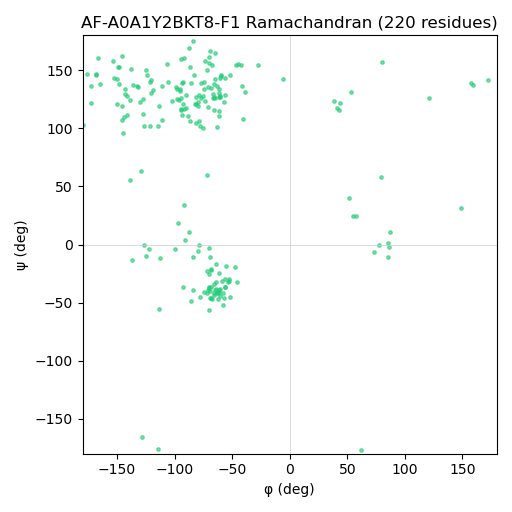Protein AF-A0A1Y2BKT8-F1 (afdb_monomer)

Nearest PDB structures (foldseek):
  7dtr-assembly1_A-2  TM=5.143E-01  e=3.200E-02  Pseudomonas aeruginosa
  7xi1-assembly1_A  TM=4.317E-01  e=1.982E-02  Pseudomonas aeruginosa
  4ce4-assembly1_h  TM=6.338E-01  e=1.610E-01  Sus scrofa domesticus
  7nql-assembly1_Bh  TM=6.495E-01  e=6.006E-01  Sus scrofa
  1x48-assembly1_A  TM=3.758E-01  e=3.950E-01  Mus musculus

Secondary structure (DSSP, 8-state):
--------------------------------PPPPPP------------------------------S---------TTT--TTTTSSPPPHHHHHHHTSPPPGGG-EE-TTS-EE--HHHHHHHHHHHH-TTSEEEEEEEEEEEETTEEEEEEEEEETTEEEEEEEESS--HHHHHHHTTTTGGGG-HHHHHHHHHHHEEEEEEEPTTS-EEEEEEEEE-

Solvent-accessible surface area (backbone atoms only — not comparable to full-atom values): 15074 Å² total; per-residue (Å²): 133,88,79,88,87,86,87,89,88,84,91,86,86,88,86,84,87,90,80,92,78,93,75,91,80,78,89,76,85,81,81,81,81,80,88,78,87,85,78,87,82,90,81,88,78,87,83,83,90,86,88,86,85,88,83,90,84,89,86,90,82,82,90,77,93,75,90,85,79,78,95,66,78,63,83,83,65,54,79,87,77,58,68,82,75,61,89,72,71,79,72,58,68,73,34,47,52,55,34,61,43,84,71,64,72,86,63,52,43,57,39,50,90,59,50,64,44,70,55,69,68,56,56,52,50,50,47,35,69,44,51,35,85,84,24,54,49,80,42,81,40,84,72,69,49,80,49,102,89,45,60,31,38,33,32,34,36,30,46,76,90,36,81,72,32,71,28,75,29,68,88,66,39,64,70,59,29,36,42,80,61,40,40,60,50,59,68,74,35,72,65,53,48,51,55,48,41,71,76,47,40,45,82,46,70,42,64,45,99,83,73,47,78,43,91,55,64,32,36,40,68,112

Radius of gyration: 34.52 Å; Cα contacts (8 Å, |Δi|>4): 209; chains: 1; bounding box: 65×83×116 Å

InterPro domains:
  IPR009446 Mitochondrial genome maintenance protein Mgm101 [PF06420] (80-168)
  IPR009446 Mitochondrial genome maintenance protein Mgm101 [PTHR31404] (46-168)

Organism: NCBI:txid329046

Foldseek 3Di:
DDDDDDDDDDDDDDDDDDDDDDDDDDDDDDDPDDDDDDDDDDDDDDDDDDDDDDDDDDDDDDDDDPPDDDPPPDPPDPPQPDQPPPPPDDDPPQLLCLLQDDDDLVQWFAFQVLQIDGDPVVLVVSLCNRQNVVQKDKDWHDDWDDDPPATWTKIFIDGNNHTQAIDIDGPDTSVVSSVSSNHPVLSVDPVSSVVSCVPFKDWDFDADPVRDGDPRITIDGD

pLDDT: mean 73.28, std 24.48, range [32.91, 97.81]

Mean predicted aligned error: 17.78 Å

Structure (mmCIF, N/CA/C/O backbone):
data_AF-A0A1Y2BKT8-F1
#
_entry.id   AF-A0A1Y2BKT8-F1
#
loop_
_atom_site.group_PDB
_atom_site.id
_atom_site.type_symbol
_atom_site.label_atom_id
_atom_site.label_alt_id
_atom_site.label_comp_id
_atom_site.label_asym_id
_atom_site.label_entity_id
_atom_site.label_seq_id
_atom_site.pdbx_PDB_ins_code
_atom_site.Cartn_x
_atom_site.Cartn_y
_atom_site.Cartn_z
_atom_site.occupancy
_atom_site.B_iso_or_equiv
_atom_site.auth_seq_id
_atom_site.auth_comp_id
_atom_site.auth_asym_id
_atom_site.auth_atom_id
_atom_site.pdbx_PDB_model_num
ATOM 1 N N . MET A 1 1 ? 21.433 -35.850 -65.369 1.00 40.31 1 MET A N 1
ATOM 2 C CA . MET A 1 1 ? 20.768 -35.287 -66.566 1.00 40.31 1 MET A CA 1
ATOM 3 C C . MET A 1 1 ? 20.202 -33.937 -66.148 1.00 40.31 1 MET A C 1
ATOM 5 O O . MET A 1 1 ? 19.379 -33.919 -65.251 1.00 40.31 1 MET A O 1
ATOM 9 N N . PHE A 1 2 ? 20.883 -32.817 -66.434 1.00 34.75 2 PHE A N 1
ATOM 10 C CA . PHE A 1 2 ? 20.600 -31.909 -67.573 1.00 34.75 2 PHE A CA 1
ATOM 11 C C . PHE A 1 2 ? 19.082 -31.653 -67.715 1.00 34.75 2 PHE A C 1
ATOM 13 O O . PHE A 1 2 ? 18.346 -32.609 -67.879 1.00 34.75 2 PHE A O 1
ATOM 20 N N . SER A 1 3 ? 18.517 -30.444 -67.673 1.00 35.81 3 SER A N 1
ATOM 21 C CA . SER A 1 3 ? 19.017 -29.141 -68.102 1.00 35.81 3 SER A CA 1
ATOM 22 C C . SER A 1 3 ? 18.111 -28.006 -67.582 1.00 35.81 3 SER A C 1
ATOM 24 O O . SER A 1 3 ? 16.898 -28.150 -67.509 1.00 35.81 3 SER A O 1
ATOM 26 N N . ARG A 1 4 ? 18.770 -26.882 -67.277 1.00 41.53 4 ARG A N 1
ATOM 27 C CA . ARG A 1 4 ? 18.404 -25.455 -67.398 1.00 41.53 4 ARG A CA 1
ATOM 28 C C . ARG A 1 4 ? 17.080 -25.118 -68.108 1.00 41.53 4 ARG A C 1
ATOM 30 O O . ARG A 1 4 ? 16.842 -25.663 -69.175 1.00 41.53 4 ARG A O 1
ATOM 37 N N . PHE A 1 5 ? 16.367 -24.095 -67.616 1.00 38.22 5 PHE A N 1
ATOM 38 C CA . PHE A 1 5 ? 16.164 -22.800 -68.305 1.00 38.22 5 PHE A CA 1
ATOM 39 C C . PHE A 1 5 ? 15.446 -21.787 -67.378 1.00 38.22 5 PHE A C 1
ATOM 41 O O . PHE A 1 5 ? 14.345 -22.024 -66.898 1.00 38.22 5 PHE A O 1
ATOM 48 N N . ALA A 1 6 ? 16.095 -20.646 -67.146 1.00 41.78 6 ALA A N 1
ATOM 49 C CA . ALA A 1 6 ? 15.491 -19.341 -66.832 1.00 41.78 6 ALA A CA 1
ATOM 50 C C . ALA A 1 6 ? 15.824 -18.408 -68.026 1.00 41.78 6 ALA A C 1
ATOM 52 O O . ALA A 1 6 ? 16.559 -18.868 -68.908 1.00 41.78 6 ALA A O 1
ATOM 53 N N . PRO A 1 7 ? 15.501 -17.096 -68.055 1.00 60.44 7 PRO A N 1
ATOM 54 C CA . PRO A 1 7 ? 14.488 -16.270 -67.370 1.00 60.44 7 PRO A CA 1
ATOM 55 C C . PRO A 1 7 ? 13.684 -15.428 -68.411 1.00 60.44 7 PRO A C 1
ATOM 57 O O . PRO A 1 7 ? 13.798 -15.698 -69.599 1.00 60.44 7 PRO A O 1
ATOM 60 N N . LEU A 1 8 ? 12.910 -14.402 -68.010 1.00 41.28 8 LEU A N 1
ATOM 61 C CA . LEU A 1 8 ? 12.888 -13.057 -68.640 1.00 41.28 8 LEU A CA 1
ATOM 62 C C . LEU A 1 8 ? 11.963 -12.072 -67.882 1.00 41.28 8 LEU A C 1
ATOM 64 O O . LEU A 1 8 ? 10.973 -12.455 -67.268 1.00 41.28 8 LEU A O 1
ATOM 68 N N . LEU A 1 9 ? 12.371 -10.799 -67.903 1.00 38.03 9 LEU A N 1
ATOM 69 C CA . LEU A 1 9 ? 11.960 -9.662 -67.068 1.00 38.03 9 LEU A CA 1
ATOM 70 C C . LEU A 1 9 ? 10.796 -8.827 -67.644 1.00 38.03 9 LEU A C 1
ATOM 72 O O . LEU A 1 9 ? 10.680 -8.745 -68.862 1.00 38.03 9 LEU A O 1
ATOM 76 N N . ARG A 1 10 ? 10.103 -8.049 -66.782 1.00 33.84 10 ARG A N 1
ATOM 77 C CA . ARG A 1 10 ? 9.901 -6.566 -66.877 1.00 33.84 10 ARG A CA 1
ATOM 78 C C . ARG A 1 10 ? 9.067 -6.061 -65.681 1.00 33.84 10 ARG A C 1
ATOM 80 O O . ARG A 1 10 ? 7.926 -6.460 -65.523 1.00 33.84 10 ARG A O 1
ATOM 87 N N . THR A 1 11 ? 9.664 -5.433 -64.665 1.00 39.19 11 THR A N 1
ATOM 88 C CA . THR A 1 11 ? 9.775 -3.973 -64.404 1.00 39.19 11 THR A CA 1
ATOM 89 C C . THR A 1 11 ? 8.529 -3.113 -64.672 1.00 39.19 11 THR A C 1
ATOM 91 O O . THR A 1 11 ? 8.199 -2.865 -65.830 1.00 39.19 11 THR A O 1
ATOM 94 N N . SER A 1 12 ? 8.002 -2.476 -63.620 1.00 37.19 12 SER A N 1
ATOM 95 C CA . SER A 1 12 ? 7.616 -1.058 -63.662 1.00 37.19 12 SER A CA 1
ATOM 96 C C . SER A 1 12 ? 7.765 -0.407 -62.284 1.00 37.19 12 SER A C 1
ATOM 98 O O . SER A 1 12 ? 7.178 -0.831 -61.294 1.00 37.19 12 SER A O 1
ATOM 100 N N . THR A 1 13 ? 8.599 0.620 -62.273 1.00 38.16 13 THR A N 1
ATOM 101 C CA . THR A 1 13 ? 8.910 1.593 -61.228 1.00 38.16 13 THR A CA 1
ATOM 102 C C . THR A 1 13 ? 7.776 2.593 -60.994 1.00 38.16 13 THR A C 1
ATOM 104 O O . THR A 1 13 ? 7.158 3.030 -61.961 1.00 38.16 13 THR A O 1
ATOM 107 N N . SER A 1 14 ? 7.636 3.107 -59.769 1.00 39.06 14 SER A N 1
ATOM 108 C CA . SER A 1 14 ? 7.259 4.514 -59.568 1.00 39.06 14 SER A CA 1
ATOM 109 C C . SER A 1 14 ? 7.975 5.090 -58.347 1.00 39.06 14 SER A C 1
ATOM 111 O O . SER A 1 14 ? 7.691 4.737 -57.203 1.00 39.06 14 SER A O 1
ATOM 113 N N . THR A 1 15 ? 8.919 5.976 -58.635 1.00 39.12 15 THR A N 1
ATOM 114 C CA . THR A 1 15 ? 9.633 6.845 -57.704 1.00 39.12 15 THR A CA 1
ATOM 115 C C . THR A 1 15 ? 8.924 8.195 -57.689 1.00 39.12 15 THR A C 1
ATOM 117 O O . THR A 1 15 ? 8.708 8.749 -58.762 1.00 39.12 15 THR A O 1
ATOM 120 N N . THR A 1 16 ? 8.674 8.776 -56.516 1.00 43.22 16 THR A N 1
ATOM 121 C CA . THR A 1 16 ? 8.649 10.241 -56.354 1.00 43.22 16 THR A CA 1
ATOM 122 C C . THR A 1 16 ? 9.170 10.621 -54.972 1.00 43.22 16 THR A C 1
ATOM 124 O O . THR A 1 16 ? 8.532 10.402 -53.947 1.00 43.22 16 THR A O 1
ATOM 127 N N . THR A 1 17 ? 10.383 11.165 -54.997 1.00 40.53 17 THR A N 1
ATOM 128 C CA . THR A 1 17 ? 11.072 11.976 -53.986 1.00 40.53 17 THR A CA 1
ATOM 129 C C . THR A 1 17 ? 10.413 13.357 -53.854 1.00 40.53 17 THR A C 1
ATOM 131 O O . THR A 1 17 ? 9.720 13.756 -54.791 1.00 40.53 17 THR A O 1
ATOM 134 N N . THR A 1 18 ? 10.747 14.101 -52.778 1.00 37.16 18 THR A N 1
ATOM 135 C CA . THR A 1 18 ? 10.742 15.591 -52.609 1.00 37.16 18 THR A CA 1
ATOM 136 C C . THR A 1 18 ? 9.817 16.003 -51.448 1.00 37.16 18 THR A C 1
ATOM 138 O O . THR A 1 18 ? 8.658 15.624 -51.453 1.00 37.16 18 THR A O 1
ATOM 141 N N . THR A 1 19 ? 10.159 16.771 -50.407 1.00 38.69 19 THR A N 1
ATOM 142 C CA . THR A 1 19 ? 11.370 17.479 -49.960 1.00 38.69 19 THR A CA 1
ATOM 143 C C . THR A 1 19 ? 11.136 17.924 -48.512 1.00 38.69 19 THR A C 1
ATOM 145 O O . THR A 1 19 ? 10.017 18.262 -48.131 1.00 38.69 19 THR A O 1
ATOM 148 N N . ALA A 1 20 ? 12.198 17.952 -47.708 1.00 44.44 20 ALA A N 1
ATOM 149 C CA . ALA A 1 20 ? 12.206 18.540 -46.375 1.00 44.44 20 ALA A CA 1
ATOM 150 C C . ALA A 1 20 ? 12.127 20.076 -46.436 1.00 44.44 20 ALA A C 1
ATOM 152 O O . ALA A 1 20 ? 12.886 20.708 -47.172 1.00 44.44 20 ALA A O 1
ATOM 153 N N . ARG A 1 21 ? 11.285 20.686 -45.595 1.00 43.09 21 ARG A N 1
ATOM 154 C CA . ARG A 1 21 ? 11.453 22.078 -45.158 1.00 43.09 21 ARG A CA 1
ATOM 155 C C . ARG A 1 21 ? 11.090 22.230 -43.686 1.00 43.09 21 ARG A C 1
ATOM 157 O O . ARG A 1 21 ? 9.936 22.130 -43.287 1.00 43.09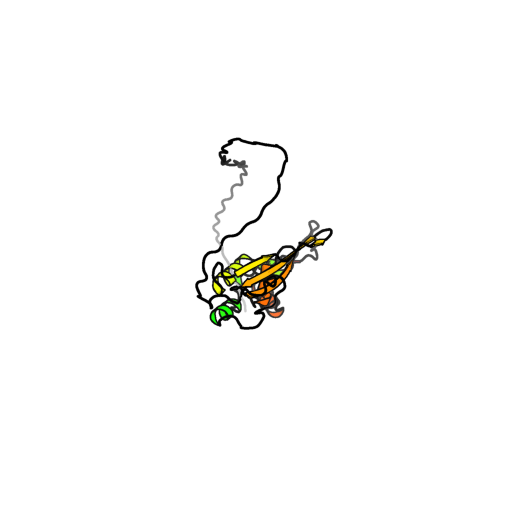 21 ARG A O 1
ATOM 164 N N . THR A 1 22 ? 12.125 22.500 -42.909 1.00 39.66 22 THR A N 1
ATOM 165 C CA . THR A 1 22 ? 12.115 23.027 -41.550 1.00 39.66 22 THR A CA 1
ATOM 166 C C . THR A 1 22 ? 11.575 24.456 -41.571 1.00 39.66 22 THR A C 1
ATOM 168 O O . THR A 1 22 ? 12.134 25.297 -42.271 1.00 39.66 22 THR A O 1
ATOM 171 N N . LEU A 1 23 ? 10.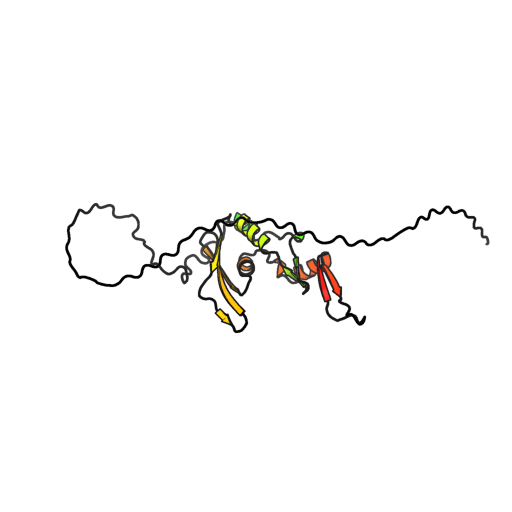548 24.754 -40.775 1.00 47.94 23 LEU A N 1
ATOM 172 C CA . LEU A 1 23 ? 10.295 26.105 -40.274 1.00 47.94 23 LEU A CA 1
ATOM 173 C C . LEU A 1 23 ? 9.879 26.019 -38.806 1.00 47.94 23 LEU A C 1
ATOM 175 O O . LEU A 1 23 ? 8.957 25.296 -38.435 1.00 47.94 23 LEU A O 1
ATOM 179 N N . LEU A 1 24 ? 10.631 26.753 -37.989 1.00 44.06 24 LEU A N 1
ATOM 180 C CA . LEU A 1 24 ? 10.380 27.006 -36.582 1.00 44.06 24 LEU A CA 1
ATOM 181 C C . LEU A 1 24 ? 8.983 27.615 -36.418 1.00 44.06 24 LEU A C 1
ATOM 183 O O . LEU A 1 24 ? 8.683 28.632 -37.041 1.00 44.06 24 LEU A O 1
ATOM 187 N N . CYS A 1 25 ? 8.161 27.043 -35.540 1.00 34.38 25 CYS A N 1
ATOM 188 C CA . CYS A 1 25 ? 6.976 27.725 -35.037 1.00 34.38 25 CYS A CA 1
ATOM 189 C C . CYS A 1 25 ? 7.195 28.047 -33.562 1.00 34.38 25 CYS A C 1
ATOM 191 O O . CYS A 1 25 ? 7.247 27.168 -32.702 1.00 34.38 25 CYS A O 1
ATOM 193 N N . SER A 1 26 ? 7.413 29.333 -33.328 1.00 43.19 26 SER A N 1
ATOM 194 C CA . SER A 1 26 ? 7.653 29.955 -32.042 1.00 43.19 26 SER A CA 1
ATOM 195 C C . SER A 1 26 ? 6.482 29.768 -31.080 1.00 43.19 26 SER A C 1
ATOM 197 O O . SER A 1 26 ? 5.310 29.847 -31.442 1.00 43.19 26 SER A O 1
ATOM 199 N N . SER A 1 27 ? 6.854 29.591 -29.823 1.00 42.31 27 SER A N 1
ATOM 200 C CA . SER A 1 27 ? 6.047 29.683 -28.616 1.00 42.31 27 SER A CA 1
ATOM 201 C C . SER A 1 27 ? 5.016 30.819 -28.649 1.00 42.31 27 SER A C 1
ATOM 203 O O . SER A 1 27 ? 5.351 31.985 -28.853 1.00 42.31 27 SER A O 1
ATOM 205 N N . ARG A 1 28 ? 3.766 30.492 -28.304 1.00 41.12 28 ARG A N 1
ATOM 206 C CA . ARG A 1 28 ? 2.839 31.436 -27.671 1.00 41.12 28 ARG A CA 1
ATOM 207 C C . ARG A 1 28 ? 2.297 30.811 -26.392 1.00 41.12 28 ARG A C 1
ATOM 209 O O . ARG A 1 28 ? 1.430 29.945 -26.427 1.00 41.12 28 ARG A O 1
ATOM 216 N N . LEU A 1 29 ? 2.851 31.261 -25.265 1.00 42.69 29 LEU A N 1
ATOM 217 C CA . LEU A 1 29 ? 2.214 31.150 -23.958 1.00 42.69 29 LEU A CA 1
ATOM 218 C C . LEU A 1 29 ? 0.845 31.835 -24.044 1.00 42.69 29 LEU A C 1
ATOM 220 O O . LEU A 1 29 ? 0.772 33.022 -24.358 1.00 42.69 29 LEU A O 1
ATOM 224 N N . SER A 1 30 ? -0.222 31.104 -23.737 1.00 38.75 30 SER A N 1
ATOM 225 C CA . SER A 1 30 ? -1.487 31.720 -23.349 1.00 38.75 30 SER A CA 1
ATOM 226 C C . SER A 1 30 ? -1.435 31.964 -21.843 1.00 38.75 30 SER A C 1
ATOM 228 O O . SER A 1 30 ? -1.443 31.030 -21.042 1.00 38.75 30 SER A O 1
ATOM 230 N N . LEU A 1 31 ? -1.276 33.235 -21.481 1.00 40.22 31 LEU A N 1
ATOM 231 C CA . LEU A 1 31 ? -1.325 33.741 -20.118 1.00 40.22 31 LEU A CA 1
ATOM 232 C C . LEU A 1 31 ? -2.802 33.840 -19.712 1.00 40.22 31 LEU A C 1
ATOM 234 O O . LEU A 1 31 ? -3.495 34.768 -20.122 1.00 40.22 31 LEU A O 1
ATOM 238 N N . VAL A 1 32 ? -3.297 32.891 -18.919 1.00 40.72 32 VAL A N 1
ATOM 239 C CA . VAL A 1 32 ? -4.591 33.053 -18.243 1.00 40.72 32 VAL A CA 1
ATOM 240 C C . VAL A 1 32 ? -4.343 33.891 -16.991 1.00 40.72 32 VAL A C 1
ATOM 242 O O . VAL A 1 32 ? -3.752 33.430 -16.016 1.00 40.72 32 VAL A O 1
ATOM 245 N N . GLN A 1 33 ? -4.743 35.158 -17.066 1.00 39.66 33 GLN A N 1
ATOM 246 C CA . GLN A 1 33 ? -4.708 36.128 -15.976 1.00 39.66 33 GLN A CA 1
ATOM 247 C C . GLN A 1 33 ? -5.687 35.707 -14.872 1.00 39.66 33 GLN A C 1
ATOM 249 O O . GLN A 1 33 ? -6.899 35.685 -15.082 1.00 39.66 33 GLN A O 1
ATOM 254 N N . ALA A 1 34 ? -5.165 35.402 -13.685 1.00 41.22 34 ALA A N 1
ATOM 255 C CA . ALA A 1 34 ? -5.966 35.332 -12.470 1.00 41.22 34 ALA A CA 1
ATOM 256 C C . ALA A 1 34 ? -6.150 36.753 -11.918 1.00 41.22 34 ALA A C 1
ATOM 258 O O . ALA A 1 34 ? -5.180 37.457 -11.635 1.00 41.22 34 ALA A O 1
ATOM 259 N N . VAL A 1 35 ? -7.408 37.173 -11.800 1.00 40.81 35 VAL A N 1
ATOM 260 C CA . VAL A 1 35 ? -7.824 38.431 -11.177 1.00 40.81 35 VAL A CA 1
ATOM 261 C C . VAL A 1 35 ? -7.672 38.299 -9.662 1.00 40.81 35 VAL A C 1
ATOM 263 O O . VAL A 1 35 ? -8.242 37.400 -9.049 1.00 40.81 35 VAL A O 1
ATOM 266 N N . VAL A 1 36 ? -6.894 39.201 -9.066 1.00 43.50 36 VAL A N 1
ATOM 267 C CA . VAL A 1 36 ? -6.711 39.334 -7.616 1.00 43.50 36 VAL A CA 1
ATOM 268 C C . VAL A 1 36 ? -7.629 40.454 -7.124 1.00 43.50 36 VAL A C 1
ATOM 270 O O . VAL A 1 36 ? -7.490 41.573 -7.620 1.00 43.50 36 VAL A O 1
ATOM 273 N N . PRO A 1 37 ? -8.517 40.237 -6.140 1.00 45.62 37 PRO A N 1
ATOM 274 C CA . PRO A 1 37 ? -9.038 41.338 -5.355 1.00 45.62 37 PRO A CA 1
ATOM 275 C C . PRO A 1 37 ? -8.127 41.561 -4.144 1.00 45.62 37 PRO A C 1
ATOM 277 O O . PRO A 1 37 ? -7.961 40.700 -3.281 1.00 45.62 37 PRO A O 1
ATOM 280 N N . ALA A 1 38 ? -7.523 42.744 -4.109 1.00 37.56 38 ALA A N 1
ATOM 281 C CA . ALA A 1 38 ? -6.920 43.326 -2.924 1.00 37.56 38 ALA A CA 1
ATOM 282 C C . ALA A 1 38 ? -8.019 43.987 -2.085 1.00 37.56 38 ALA A C 1
ATOM 284 O O . ALA A 1 38 ? -8.719 44.848 -2.609 1.00 37.56 38 ALA A O 1
ATOM 285 N N . VAL A 1 39 ? -8.126 43.649 -0.797 1.00 36.50 39 VAL A N 1
ATOM 286 C CA . VAL A 1 39 ? -8.715 44.534 0.220 1.00 36.50 39 VAL A CA 1
ATOM 287 C C . VAL A 1 39 ? -7.940 44.371 1.531 1.00 36.50 39 VAL A C 1
ATOM 289 O O . VAL A 1 39 ? -7.665 43.258 1.978 1.00 36.50 39 VAL A O 1
ATOM 292 N N . LEU A 1 40 ? -7.555 45.533 2.067 1.00 34.09 40 LEU A N 1
ATOM 293 C CA . LEU A 1 40 ? -6.999 45.847 3.386 1.00 34.09 40 LEU A CA 1
ATOM 294 C C . LEU A 1 40 ? -7.722 45.078 4.520 1.00 34.09 40 LEU A C 1
ATOM 296 O O . LEU A 1 40 ? -8.883 44.730 4.390 1.00 34.09 40 LEU A O 1
ATOM 300 N N . GLU A 1 41 ? -7.139 44.802 5.686 1.00 34.75 41 GLU A N 1
ATOM 301 C CA . GLU A 1 41 ? -6.616 45.816 6.599 1.00 34.75 41 GLU A CA 1
ATOM 302 C C . GLU A 1 41 ? -5.841 45.156 7.753 1.00 34.75 41 GLU A C 1
ATOM 304 O O . GLU A 1 41 ? -6.259 44.158 8.341 1.00 34.75 41 GLU A O 1
ATOM 309 N N . ARG A 1 42 ? -4.684 45.732 8.083 1.00 37.34 42 ARG A N 1
ATOM 310 C CA . ARG A 1 42 ? -3.863 45.374 9.239 1.00 37.34 42 ARG A CA 1
ATOM 311 C C . ARG A 1 42 ? -4.260 46.288 10.391 1.00 37.34 42 ARG A C 1
ATOM 313 O O . ARG A 1 42 ? -3.934 47.468 10.349 1.00 37.34 42 ARG A O 1
ATOM 320 N N . SER A 1 43 ? -4.889 45.749 11.431 1.00 35.06 43 SER A N 1
ATOM 321 C CA . SER A 1 43 ? -5.097 46.481 12.685 1.00 35.06 43 SER A CA 1
ATOM 322 C C . SER A 1 43 ? -4.319 45.806 13.809 1.00 35.06 43 SER A C 1
ATOM 324 O O . SER A 1 43 ? -4.692 44.751 14.317 1.00 35.06 43 SER A O 1
ATOM 326 N N . GLN A 1 44 ? -3.179 46.403 1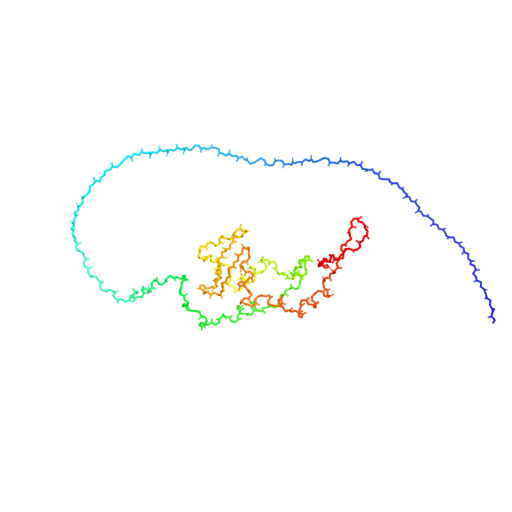4.152 1.00 38.09 44 GLN A N 1
ATOM 327 C CA . GLN A 1 44 ? -2.490 46.154 15.410 1.00 38.09 44 GLN A CA 1
ATOM 328 C C . GLN A 1 44 ? -3.179 47.004 16.479 1.00 38.09 44 GLN A C 1
ATOM 330 O O . GLN A 1 44 ? -3.204 48.227 16.370 1.00 38.09 44 GLN A O 1
ATOM 335 N N . ARG A 1 45 ? -3.700 46.367 17.528 1.00 34.69 45 ARG A N 1
ATOM 336 C CA . ARG A 1 45 ? -3.969 47.040 18.800 1.00 34.69 45 ARG A CA 1
ATOM 337 C C . ARG A 1 45 ? -3.190 46.338 19.898 1.00 34.69 45 ARG A C 1
ATOM 339 O O . ARG A 1 45 ? -3.565 45.275 20.377 1.00 34.69 45 ARG A O 1
ATOM 346 N N . THR A 1 46 ? -2.084 46.961 20.268 1.00 35.78 46 THR A N 1
ATOM 347 C CA . THR A 1 46 ? -1.589 46.978 21.640 1.00 35.78 46 THR A CA 1
ATOM 348 C C . THR A 1 46 ? -2.620 47.688 22.517 1.00 35.78 46 THR A C 1
ATOM 350 O O . THR A 1 46 ? -3.129 48.727 22.112 1.00 35.78 46 THR A O 1
ATOM 353 N N . PHE A 1 47 ? -2.918 47.156 23.703 1.00 37.31 47 PHE A N 1
ATOM 354 C CA . PHE A 1 47 ? -2.975 47.933 24.946 1.00 37.31 47 PHE A CA 1
ATOM 355 C C . PHE A 1 47 ? -3.021 47.008 26.172 1.00 37.31 47 PHE A C 1
ATOM 357 O O . PHE A 1 47 ? -3.257 45.809 26.066 1.00 37.31 47 PHE A O 1
ATOM 364 N N . ALA A 1 48 ? -2.667 47.613 27.299 1.00 34.97 48 ALA A N 1
ATOM 365 C CA . ALA A 1 48 ? -1.996 47.068 28.465 1.00 34.97 48 ALA A CA 1
ATOM 366 C C . ALA A 1 48 ? -2.871 46.365 29.528 1.00 34.97 48 ALA A C 1
ATOM 368 O O . ALA A 1 48 ? -4.096 46.359 29.476 1.00 34.97 48 ALA A O 1
ATOM 369 N N . SER A 1 49 ? -2.147 45.813 30.506 1.00 39.69 49 SER A N 1
ATOM 370 C CA . SER A 1 49 ? -2.511 45.187 31.783 1.00 39.69 49 SER A CA 1
ATOM 371 C C . SER A 1 49 ? -3.564 45.904 32.647 1.00 39.69 49 SER A C 1
ATOM 373 O O . SER A 1 49 ? -3.627 47.129 32.626 1.00 39.69 49 SER A O 1
ATOM 375 N N . ILE A 1 50 ? -4.263 45.136 33.508 1.00 45.03 50 ILE A N 1
ATOM 376 C CA . ILE A 1 50 ? -4.355 45.238 34.998 1.00 45.03 50 ILE A CA 1
ATOM 377 C C . ILE A 1 50 ? -5.450 44.254 35.528 1.00 45.03 50 ILE A C 1
ATOM 379 O O . ILE A 1 50 ? -6.473 44.098 34.863 1.00 45.03 50 ILE A O 1
ATOM 383 N N . PRO A 1 51 ? -5.256 43.570 36.686 1.00 61.44 51 PRO A N 1
ATOM 384 C CA . PRO A 1 51 ? -6.207 42.619 37.310 1.00 61.44 51 PRO A CA 1
ATOM 385 C C . PRO A 1 51 ? -7.222 43.306 38.259 1.00 61.44 51 PRO A C 1
ATOM 387 O O . PRO A 1 51 ? -7.028 44.478 38.584 1.00 61.44 51 PRO A O 1
ATOM 390 N N . PRO A 1 52 ? -8.286 42.613 38.739 1.00 48.38 52 PRO A N 1
ATOM 391 C CA . PRO A 1 52 ? -8.283 42.156 40.147 1.00 48.38 52 PRO A CA 1
ATOM 392 C C . PRO A 1 52 ? -9.122 40.888 40.496 1.00 48.38 52 PRO A C 1
ATOM 394 O O . PRO A 1 52 ? -10.207 40.652 39.981 1.00 48.38 52 PRO A O 1
ATOM 397 N N . THR A 1 53 ? -8.568 40.095 41.421 1.00 32.97 53 THR A N 1
ATOM 398 C CA . THR A 1 53 ? -9.089 39.651 42.740 1.00 32.97 53 THR A CA 1
ATOM 399 C C . THR A 1 53 ? -10.558 39.195 42.946 1.00 32.97 53 THR A C 1
ATOM 401 O O . THR A 1 53 ? -11.477 40.000 42.963 1.00 32.97 53 THR A O 1
ATOM 404 N N . SER A 1 54 ? -10.685 37.900 43.300 1.00 36.66 54 SER A N 1
ATOM 405 C CA . SER A 1 54 ? -11.551 37.238 44.317 1.00 36.66 54 SER A CA 1
ATOM 406 C C . SER A 1 54 ? -13.079 37.437 44.357 1.00 36.66 54 SER A C 1
ATOM 408 O O . SER A 1 54 ? -13.558 38.547 44.565 1.00 36.66 54 SER A O 1
ATOM 410 N N . THR A 1 55 ? -13.828 36.327 44.450 1.00 33.22 55 THR A N 1
ATOM 411 C CA . THR A 1 55 ? -14.523 35.866 45.686 1.00 33.22 55 THR A CA 1
ATOM 412 C C . THR A 1 55 ? -15.698 34.931 45.365 1.00 33.22 55 THR A C 1
ATOM 414 O O . THR A 1 55 ? -16.460 35.132 44.427 1.00 33.22 55 THR A O 1
ATOM 417 N N . SER A 1 56 ? -15.789 33.896 46.194 1.00 37.66 56 SER A N 1
ATOM 418 C CA . SER A 1 56 ? -16.763 32.815 46.350 1.00 37.66 56 SER A CA 1
ATOM 419 C C . SER A 1 56 ? -18.247 33.223 46.353 1.00 37.66 56 SER A C 1
ATOM 421 O O . SER A 1 56 ? -18.585 34.281 46.879 1.00 37.66 56 SER A O 1
ATOM 423 N N . THR A 1 57 ? -19.145 32.301 45.968 1.00 33.12 57 THR A N 1
ATOM 424 C CA . THR A 1 57 ? -20.139 31.646 46.868 1.00 33.12 57 THR A CA 1
ATOM 425 C C . THR A 1 57 ? -21.335 31.041 46.103 1.00 33.12 57 THR A C 1
ATOM 427 O O . THR A 1 57 ? -21.879 31.626 45.176 1.00 33.12 57 THR A O 1
ATOM 430 N N . SER A 1 58 ? -21.684 29.830 46.549 1.00 40.81 58 SER A N 1
ATOM 431 C CA . SER A 1 58 ? -22.798 28.904 46.274 1.00 40.81 58 SER A CA 1
ATOM 432 C C . SER A 1 58 ? -24.157 29.454 45.820 1.00 40.81 58 SER A C 1
ATOM 434 O O . SER A 1 58 ? -24.563 30.512 46.285 1.00 40.81 58 SER A O 1
ATOM 436 N N . THR A 1 59 ? -24.946 28.631 45.103 1.00 32.91 59 THR A N 1
ATOM 437 C CA . THR A 1 59 ? -26.234 28.071 45.593 1.00 32.91 59 THR A CA 1
ATOM 438 C C . THR A 1 59 ? -26.703 26.893 44.714 1.00 32.91 59 THR A C 1
ATOM 440 O O . THR A 1 59 ? -26.593 26.908 43.493 1.00 32.91 59 THR A O 1
ATOM 443 N N . SER A 1 60 ? -27.187 25.867 45.409 1.00 43.22 60 SER A N 1
ATOM 444 C CA . SER A 1 60 ? -27.773 24.571 45.045 1.00 43.22 60 SER A CA 1
ATOM 445 C C . SER A 1 60 ? -29.041 24.601 44.188 1.00 43.22 60 SER A C 1
ATOM 447 O O . SER A 1 60 ? -29.928 25.384 44.517 1.00 43.22 60 SER A O 1
ATOM 449 N N . ILE A 1 61 ? -29.221 23.628 43.277 1.00 45.56 61 ILE A N 1
ATOM 450 C CA . ILE A 1 61 ? -30.544 23.061 42.941 1.00 45.56 61 ILE A CA 1
ATOM 451 C C . ILE A 1 61 ? -30.420 21.553 42.619 1.00 45.56 61 ILE A C 1
ATOM 453 O O . ILE A 1 61 ? -29.695 21.167 41.712 1.00 45.56 61 ILE A O 1
ATOM 457 N N . ALA A 1 62 ? -31.136 20.772 43.436 1.00 37.94 62 ALA A N 1
ATOM 458 C CA . ALA A 1 62 ? -31.745 19.444 43.276 1.00 37.94 62 ALA A CA 1
ATOM 459 C C . ALA A 1 62 ? -31.047 18.316 42.489 1.00 37.94 62 ALA A C 1
ATOM 461 O O . ALA A 1 62 ? -30.808 18.388 41.288 1.00 37.94 62 ALA A O 1
ATOM 462 N N . ALA A 1 63 ? -30.878 17.203 43.207 1.00 43.25 63 ALA A N 1
ATOM 463 C CA . ALA A 1 63 ? -30.731 15.863 42.668 1.00 43.25 63 ALA A CA 1
ATOM 464 C C . ALA A 1 63 ? -31.979 15.453 41.872 1.00 43.25 63 ALA A C 1
ATOM 466 O O . ALA A 1 63 ? -33.096 15.590 42.373 1.00 43.25 63 ALA A O 1
ATOM 467 N N . ASP A 1 64 ? -31.763 14.884 40.689 1.00 40.09 64 ASP A N 1
ATOM 468 C CA . ASP A 1 64 ? -32.662 13.878 40.143 1.00 40.09 64 ASP A CA 1
ATOM 469 C C . ASP A 1 64 ? -31.833 12.651 39.752 1.00 40.09 64 ASP A C 1
ATOM 471 O O . ASP A 1 64 ? -30.813 12.731 39.059 1.00 40.09 64 ASP A O 1
ATOM 475 N N . GLU A 1 65 ? -32.249 11.526 40.312 1.00 49.53 65 GLU A N 1
ATOM 476 C CA . GLU A 1 65 ? -31.677 10.199 40.158 1.00 49.53 65 GLU A CA 1
ATOM 477 C C . GLU A 1 65 ? -32.072 9.658 38.778 1.00 49.53 65 GLU A C 1
ATOM 479 O O . GLU A 1 65 ? -33.164 9.144 38.564 1.00 49.53 65 GLU A O 1
ATOM 484 N N . SER A 1 66 ? -31.142 9.739 37.830 1.00 50.72 66 SER A N 1
ATOM 485 C CA . SER A 1 66 ? -31.037 8.773 36.730 1.00 50.72 66 SER A CA 1
ATOM 486 C C . SER A 1 66 ? -29.595 8.277 36.651 1.00 50.72 66 SER A C 1
ATOM 488 O O . SER A 1 66 ? -28.842 8.482 35.701 1.00 50.72 66 SER A O 1
ATOM 490 N N . SER A 1 67 ? -29.209 7.620 37.742 1.00 51.78 67 SER A N 1
ATOM 491 C CA . SER A 1 67 ? -28.051 6.744 37.831 1.00 51.78 67 SER A CA 1
ATOM 492 C C . SER A 1 67 ? -28.224 5.576 36.852 1.00 51.78 67 SER A C 1
ATOM 494 O O . SER A 1 67 ? -29.117 4.749 37.035 1.00 51.78 67 SER A O 1
ATOM 496 N N . SER A 1 68 ? -27.406 5.555 35.788 1.00 44.84 68 SER A N 1
ATOM 497 C CA . SER A 1 68 ? -26.884 4.368 35.059 1.00 44.84 68 SER A CA 1
ATOM 498 C C . SER A 1 68 ? -26.633 4.571 33.551 1.00 44.84 68 SER A C 1
ATOM 500 O O . SER A 1 68 ? -26.693 3.616 32.778 1.00 44.84 68 SER A O 1
ATOM 502 N N . PHE A 1 69 ? -26.259 5.771 33.095 1.00 49.41 69 PHE A N 1
ATOM 503 C CA . PHE A 1 69 ? -25.698 5.929 31.747 1.00 49.41 69 PHE A CA 1
ATOM 504 C C . PHE A 1 69 ? -24.360 6.676 31.806 1.00 49.41 69 PHE A C 1
ATOM 506 O O . PHE A 1 69 ? -24.306 7.857 32.123 1.00 49.41 69 PHE A O 1
ATOM 513 N N . VAL A 1 70 ? -23.279 5.954 31.486 1.00 49.28 70 VAL A N 1
ATOM 514 C CA . VAL A 1 70 ? -21.879 6.423 31.384 1.00 49.28 70 VAL A CA 1
ATOM 515 C C . VAL A 1 70 ? -21.134 6.584 32.722 1.00 49.28 70 VAL A C 1
ATOM 517 O O . VAL A 1 70 ? -20.542 7.613 33.020 1.00 49.28 70 VAL A O 1
ATOM 520 N N . SER A 1 71 ? -21.033 5.502 33.498 1.00 39.47 71 SER A N 1
ATOM 521 C CA . SER A 1 71 ? -19.961 5.333 34.502 1.00 39.47 71 SER A CA 1
ATOM 522 C C . SER A 1 71 ? -18.745 4.590 33.926 1.00 39.47 71 SER A C 1
ATOM 524 O O . SER A 1 71 ? -18.084 3.802 34.600 1.00 39.47 71 SER A O 1
ATOM 526 N N . SER A 1 72 ? -18.455 4.801 32.644 1.00 47.41 72 SER A N 1
ATOM 527 C CA . SER A 1 72 ? -17.263 4.269 31.979 1.00 47.41 72 SER A CA 1
ATOM 528 C C . SER A 1 72 ? -16.684 5.340 31.069 1.00 47.41 72 SER A C 1
ATOM 530 O O . SER A 1 72 ? -16.513 5.141 29.870 1.00 47.41 72 SER A O 1
ATOM 532 N N . ILE A 1 73 ? -16.398 6.510 31.646 1.00 50.28 73 ILE A N 1
ATOM 533 C CA . ILE A 1 73 ? -15.347 7.358 31.090 1.00 50.28 73 ILE A CA 1
ATOM 534 C C . ILE A 1 73 ? -14.085 6.523 31.250 1.00 50.28 73 ILE A C 1
ATOM 536 O O . ILE A 1 73 ? -13.593 6.308 32.359 1.00 50.28 73 ILE A O 1
ATOM 540 N N . ALA A 1 74 ? -13.696 5.923 30.128 1.00 50.88 74 ALA A N 1
ATOM 541 C CA . ALA A 1 74 ? -12.470 5.184 29.961 1.00 50.88 74 ALA A CA 1
ATOM 542 C C . ALA A 1 74 ? -11.351 5.948 30.664 1.00 50.88 74 ALA A C 1
ATOM 544 O O . ALA A 1 74 ? -11.254 7.166 30.528 1.00 50.88 74 ALA A O 1
ATOM 545 N N . SER A 1 75 ? -10.500 5.231 31.392 1.00 55.28 75 SER A N 1
ATOM 546 C CA . SER A 1 75 ? -9.128 5.679 31.593 1.00 55.28 75 SER A CA 1
ATOM 547 C C . SER A 1 75 ? -8.646 6.241 30.254 1.00 55.28 75 SER A C 1
ATOM 549 O O . SER A 1 75 ? -8.529 5.473 29.294 1.00 55.28 75 SER A O 1
ATOM 551 N N . GLU A 1 76 ? -8.498 7.568 30.158 1.00 61.28 76 GLU A N 1
ATOM 552 C CA . GLU A 1 76 ? -8.077 8.277 28.946 1.00 61.28 76 GLU A CA 1
ATOM 553 C C . GLU A 1 76 ? -6.589 8.009 28.714 1.00 61.28 76 GLU A C 1
ATOM 555 O O . GLU A 1 76 ? -5.739 8.897 28.722 1.00 61.28 76 GLU A O 1
ATOM 560 N N . GLU A 1 77 ? -6.254 6.734 28.553 1.00 63.81 77 GLU A N 1
ATOM 561 C CA . GLU A 1 77 ? -4.958 6.320 28.077 1.00 63.81 77 GLU A CA 1
ATOM 562 C C . GLU A 1 77 ? -4.805 6.914 26.682 1.00 63.81 77 GLU A C 1
ATOM 564 O O . GLU A 1 77 ? -5.692 6.753 25.830 1.00 63.81 77 GLU A O 1
ATOM 569 N N . PRO A 1 78 ? -3.710 7.638 26.418 1.00 70.38 78 PRO A N 1
ATOM 570 C CA . PRO A 1 78 ? -3.554 8.269 25.133 1.00 70.38 78 PRO A CA 1
ATOM 571 C C . PRO A 1 78 ? -3.562 7.167 24.071 1.00 70.38 78 PRO A C 1
ATOM 573 O O . PRO A 1 78 ? -2.746 6.246 24.122 1.00 70.38 78 PRO A O 1
ATOM 576 N N . ILE A 1 79 ? -4.418 7.314 23.047 1.00 68.56 79 ILE A N 1
ATOM 577 C CA . ILE A 1 79 ? -4.502 6.433 21.855 1.00 68.56 79 ILE A CA 1
ATOM 578 C C . ILE A 1 79 ? -3.123 6.146 21.237 1.00 68.56 79 ILE A C 1
ATOM 580 O O . ILE A 1 79 ? -2.910 5.219 20.462 1.00 68.56 79 ILE A O 1
ATOM 584 N N . SER A 1 80 ? -2.160 7.001 21.575 1.00 67.31 80 SER A N 1
ATOM 585 C CA . SER A 1 80 ? -0.780 6.897 21.187 1.00 67.31 80 SER A CA 1
ATOM 586 C C . SER A 1 80 ? 0.023 5.756 21.822 1.00 67.31 80 SER A C 1
ATOM 588 O O . SER A 1 80 ? 1.007 5.335 21.224 1.00 67.31 80 SER A O 1
ATOM 590 N N . THR A 1 81 ? -0.350 5.263 22.991 1.00 70.62 81 THR A N 1
ATOM 591 C CA . THR A 1 81 ? 0.408 4.231 23.715 1.00 70.62 81 THR A CA 1
ATOM 592 C C . THR A 1 81 ? -0.443 3.011 24.042 1.00 70.62 81 THR A C 1
ATOM 594 O O . THR A 1 81 ? 0.098 1.987 24.446 1.00 70.62 81 THR A O 1
ATOM 597 N N . SER A 1 82 ? -1.758 3.086 23.830 1.00 72.38 82 SER A N 1
ATOM 598 C CA . SER A 1 82 ? -2.676 1.973 24.037 1.00 72.38 82 SER A CA 1
ATOM 599 C C . SER A 1 82 ? -2.598 0.946 22.896 1.00 72.38 82 SER A C 1
ATOM 601 O O . SER A 1 82 ? -2.826 1.290 21.737 1.00 72.38 82 SER A O 1
ATOM 603 N N . PHE A 1 83 ? -2.375 -0.328 23.231 1.00 75.50 83 PHE A N 1
ATOM 604 C CA . PHE A 1 83 ? -2.517 -1.479 22.317 1.00 75.50 83 PHE A CA 1
ATOM 605 C C . PHE A 1 83 ? -3.875 -2.188 22.468 1.00 75.50 83 PHE A C 1
ATOM 607 O O . PHE A 1 83 ? -4.039 -3.347 22.087 1.00 75.50 83 PHE A O 1
ATOM 614 N N . VAL A 1 84 ? -4.854 -1.505 23.062 1.00 75.75 84 VAL A N 1
ATOM 615 C CA . VAL A 1 84 ? -6.194 -2.047 23.302 1.00 75.75 84 VAL A CA 1
ATOM 616 C C . VAL A 1 84 ? -6.837 -2.413 21.963 1.00 75.75 84 VAL A C 1
ATOM 618 O O . VAL A 1 84 ? -6.882 -1.598 21.045 1.00 75.75 84 VAL A O 1
ATOM 621 N N . GLY A 1 85 ? -7.318 -3.651 21.843 1.00 76.75 85 GLY A N 1
ATOM 622 C CA . GLY A 1 85 ? -7.945 -4.144 20.614 1.00 76.75 85 GLY A CA 1
ATOM 623 C C . GLY A 1 85 ? -6.977 -4.692 19.557 1.00 76.75 85 GLY A C 1
ATOM 624 O O . GLY A 1 85 ? -7.438 -5.129 18.503 1.00 76.75 85 GLY A O 1
ATOM 625 N N . ALA A 1 86 ? -5.661 -4.710 19.809 1.00 81.38 86 ALA A N 1
ATOM 626 C CA . ALA A 1 86 ? -4.699 -5.322 18.893 1.00 81.38 86 ALA A CA 1
ATOM 627 C C . ALA A 1 86 ? -4.894 -6.847 18.826 1.00 81.38 86 ALA A C 1
ATOM 629 O O . ALA A 1 86 ? -4.947 -7.517 19.855 1.00 81.38 86 ALA A O 1
ATOM 630 N N . SER A 1 87 ? -4.993 -7.391 17.611 1.00 84.44 87 SER A N 1
ATOM 631 C CA . SER A 1 87 ? -5.132 -8.834 17.345 1.00 84.44 87 SER A CA 1
ATOM 632 C C . SER A 1 87 ? -6.306 -9.529 18.055 1.00 84.44 87 SER A C 1
ATOM 634 O O . SER A 1 87 ? -6.263 -10.739 18.258 1.00 84.44 87 SER A O 1
ATOM 636 N N . VAL A 1 88 ? -7.358 -8.788 18.425 1.00 89.88 88 VAL A N 1
ATOM 637 C CA . VAL A 1 88 ? -8.551 -9.363 19.073 1.00 89.88 88 VAL A CA 1
ATOM 638 C C . VAL A 1 88 ? -9.416 -10.132 18.076 1.00 89.88 88 VAL A C 1
ATOM 640 O O . VAL A 1 88 ? -9.922 -11.203 18.392 1.00 89.88 88 VAL A O 1
ATOM 643 N N . GLU A 1 89 ? -9.583 -9.595 16.868 1.00 91.06 89 GLU A N 1
ATOM 644 C CA . GLU A 1 89 ? -10.480 -10.150 15.857 1.00 91.06 89 GLU A CA 1
ATOM 645 C C . GLU A 1 89 ? -9.926 -9.885 14.446 1.00 91.06 89 GLU A C 1
ATOM 647 O O . GLU A 1 89 ? -9.447 -8.771 14.185 1.00 91.06 89 GLU A O 1
ATOM 652 N N . PRO A 1 90 ? -9.998 -10.862 13.521 1.00 93.50 90 PRO A N 1
ATOM 653 C CA . PRO A 1 90 ? -9.687 -10.626 12.116 1.00 93.50 90 PRO A CA 1
ATOM 654 C C . PRO A 1 90 ? -10.679 -9.650 11.462 1.00 93.50 90 PRO A C 1
ATOM 656 O O . PRO A 1 90 ? -11.760 -9.370 11.979 1.00 93.50 90 PRO A O 1
ATOM 659 N N . PHE A 1 91 ? -10.321 -9.124 10.289 1.00 94.69 91 PHE A N 1
ATOM 660 C CA . PHE A 1 91 ? -11.289 -8.395 9.469 1.00 94.69 91 PHE A CA 1
ATOM 661 C C . PHE A 1 91 ? -12.372 -9.341 8.925 1.00 94.69 91 PHE A C 1
ATOM 663 O O . PHE A 1 91 ? -12.100 -10.532 8.742 1.00 94.69 91 PHE A O 1
ATOM 670 N N . PRO A 1 92 ? -13.575 -8.822 8.609 1.00 96.12 92 PRO A N 1
ATOM 671 C CA . PRO A 1 92 ? -14.614 -9.603 7.947 1.00 96.12 92 PRO A CA 1
ATOM 672 C C . PRO A 1 92 ? -14.088 -10.293 6.685 1.00 96.12 92 PRO A C 1
ATOM 674 O O . PRO A 1 92 ? -13.254 -9.733 5.968 1.00 96.12 92 PRO A O 1
ATOM 677 N N . ALA A 1 93 ? -14.605 -11.487 6.388 1.00 96.94 93 ALA A N 1
ATOM 678 C CA . ALA A 1 93 ? -14.124 -12.307 5.276 1.00 96.94 93 ALA A CA 1
ATOM 679 C C . ALA A 1 93 ? -14.168 -11.571 3.923 1.00 96.94 93 ALA A C 1
ATOM 681 O O . ALA A 1 93 ? -13.244 -11.703 3.126 1.00 96.94 93 ALA A O 1
ATOM 682 N N . GLU A 1 94 ? -15.186 -10.736 3.698 1.00 97.00 94 GLU A N 1
ATOM 683 C CA . GLU A 1 94 ? -15.322 -9.906 2.491 1.00 97.00 94 GLU A CA 1
ATOM 684 C C . GLU A 1 94 ? -14.152 -8.923 2.327 1.00 97.00 94 GLU A C 1
ATOM 686 O O . GLU A 1 94 ? -13.570 -8.793 1.250 1.00 97.00 94 GLU A O 1
ATOM 691 N N . VAL A 1 95 ? -13.753 -8.266 3.418 1.00 97.44 95 VAL A N 1
ATOM 692 C CA . VAL A 1 95 ? -12.620 -7.331 3.448 1.00 97.44 95 VAL A CA 1
ATOM 693 C C . VAL A 1 95 ? -11.317 -8.094 3.235 1.00 97.44 95 VAL A C 1
ATOM 695 O O . VAL A 1 95 ? -10.494 -7.706 2.407 1.00 97.44 95 VAL A O 1
ATOM 698 N N . ALA A 1 96 ? -11.145 -9.203 3.954 1.00 96.31 96 ALA A N 1
ATOM 699 C CA . ALA A 1 96 ? -9.970 -10.058 3.864 1.00 96.31 96 ALA A CA 1
ATOM 700 C C . ALA A 1 96 ? -9.758 -10.574 2.428 1.00 96.31 96 ALA A C 1
ATOM 702 O O . ALA A 1 96 ? -8.641 -10.524 1.914 1.00 96.31 96 ALA A O 1
ATOM 703 N N . GLN A 1 97 ? -10.837 -10.973 1.749 1.00 96.94 97 GLN A N 1
ATOM 704 C CA . GLN A 1 97 ? -10.813 -11.396 0.351 1.00 96.94 97 GLN A CA 1
ATOM 705 C C . GLN A 1 97 ? -10.345 -10.276 -0.586 1.00 96.94 97 GLN A C 1
ATOM 707 O O . GLN A 1 97 ? -9.568 -10.534 -1.500 1.00 96.94 97 GLN A O 1
ATOM 712 N N . VAL A 1 98 ? -10.783 -9.031 -0.370 1.00 97.44 98 VAL A N 1
ATOM 713 C CA . VAL A 1 98 ? -10.342 -7.886 -1.187 1.00 97.44 98 VAL A CA 1
ATOM 714 C C . VAL A 1 98 ? -8.870 -7.548 -0.943 1.00 97.44 98 VAL A C 1
ATOM 716 O O . VAL A 1 98 ? -8.165 -7.211 -1.892 1.00 97.44 98 VAL A O 1
ATOM 719 N N . LEU A 1 99 ? -8.406 -7.615 0.307 1.00 96.62 99 LEU A N 1
ATOM 720 C CA . LEU A 1 99 ? -7.024 -7.288 0.675 1.00 96.62 99 LEU A CA 1
ATOM 721 C C . LEU A 1 99 ? -6.015 -8.323 0.161 1.00 96.62 99 LEU A C 1
ATOM 723 O O . LEU A 1 99 ? -4.922 -7.941 -0.251 1.00 96.62 99 LEU A O 1
ATOM 727 N N . MET A 1 100 ? -6.396 -9.604 0.177 1.00 95.62 100 MET A N 1
ATOM 728 C CA . MET A 1 100 ? -5.578 -10.730 -0.292 1.00 95.62 100 MET A CA 1
ATOM 729 C C . MET A 1 100 ? -5.796 -11.071 -1.773 1.00 95.62 100 MET A C 1
ATOM 731 O O . MET A 1 100 ? -5.247 -12.057 -2.253 1.00 95.62 100 MET A O 1
ATOM 735 N N . ALA A 1 101 ? -6.607 -10.296 -2.498 1.00 95.75 101 ALA A N 1
ATOM 736 C CA . ALA A 1 101 ? -6.828 -10.520 -3.920 1.00 95.75 101 ALA A CA 1
ATOM 737 C C . ALA A 1 101 ? -5.538 -10.309 -4.728 1.00 95.75 101 ALA A C 1
ATOM 739 O O . ALA A 1 101 ? -4.773 -9.376 -4.462 1.00 95.75 101 ALA A O 1
ATOM 740 N N . GLU A 1 102 ? -5.354 -11.142 -5.754 1.00 93.88 102 GLU A N 1
ATOM 741 C CA . GLU A 1 102 ? -4.244 -11.038 -6.703 1.00 93.88 102 GLU A CA 1
ATOM 742 C C . GLU A 1 102 ? -4.213 -9.655 -7.368 1.00 93.88 102 GLU A C 1
ATOM 744 O O . GLU A 1 102 ? -5.248 -9.037 -7.663 1.00 93.88 102 GLU A O 1
ATOM 749 N N . ILE A 1 103 ? -3.004 -9.153 -7.609 1.00 95.00 103 ILE A N 1
ATOM 750 C CA . ILE A 1 103 ? -2.818 -7.854 -8.253 1.00 95.00 103 ILE A CA 1
ATOM 751 C C . ILE A 1 103 ? -2.902 -7.978 -9.771 1.00 95.00 103 ILE A C 1
ATOM 753 O O . ILE A 1 103 ? -2.427 -8.932 -10.377 1.00 95.00 103 ILE A O 1
ATOM 757 N N . ASN A 1 104 ? -3.445 -6.948 -10.416 1.00 94.62 104 ASN A N 1
ATOM 758 C CA . ASN A 1 104 ? -3.370 -6.865 -11.866 1.00 94.62 104 ASN A CA 1
ATOM 759 C C . ASN A 1 104 ? -1.924 -6.559 -12.300 1.00 94.62 104 ASN A C 1
ATOM 761 O O . ASN A 1 104 ? -1.388 -5.493 -11.990 1.00 94.62 104 ASN A O 1
ATOM 765 N N . GLU A 1 105 ? -1.312 -7.470 -13.056 1.00 93.50 105 GLU A N 1
ATOM 766 C CA . GLU A 1 105 ? 0.044 -7.337 -13.601 1.00 93.50 105 GLU A CA 1
ATOM 767 C C . GLU A 1 105 ? 0.245 -6.072 -14.455 1.00 93.50 105 GLU A C 1
ATOM 769 O O . GLU A 1 105 ? 1.345 -5.507 -14.520 1.00 93.50 105 GLU A O 1
ATOM 774 N N . ASP A 1 106 ? -0.810 -5.582 -15.107 1.00 94.00 106 ASP A N 1
ATOM 775 C CA . ASP A 1 106 ? -0.725 -4.391 -15.952 1.00 94.00 106 ASP A CA 1
ATOM 776 C C . ASP A 1 106 ? -0.562 -3.104 -15.129 1.00 94.00 106 ASP A C 1
ATOM 778 O O . ASP A 1 106 ? 0.037 -2.139 -15.611 1.00 94.00 106 ASP A O 1
ATOM 782 N N . ASP A 1 107 ? -0.966 -3.122 -13.857 1.00 94.94 107 ASP A N 1
ATOM 783 C CA . ASP A 1 107 ? -0.813 -2.005 -12.923 1.00 94.94 107 ASP A CA 1
ATOM 784 C C . ASP A 1 107 ? 0.566 -1.957 -12.246 1.00 94.94 107 ASP A C 1
ATOM 786 O O . ASP A 1 107 ? 0.901 -0.964 -11.595 1.00 94.94 107 ASP A O 1
ATOM 790 N N . VAL A 1 108 ? 1.370 -3.015 -12.386 1.00 95.94 108 VAL A N 1
ATOM 791 C CA . VAL A 1 108 ? 2.715 -3.101 -11.806 1.00 95.94 108 VAL A CA 1
ATOM 792 C C . VAL A 1 108 ? 3.707 -2.322 -12.664 1.00 95.94 108 VAL A C 1
ATOM 794 O O . VAL A 1 108 ? 3.820 -2.538 -13.873 1.00 95.94 108 VAL A O 1
ATOM 797 N N . GLU A 1 109 ? 4.468 -1.436 -12.033 1.00 94.62 109 GLU A N 1
ATOM 798 C CA . GLU A 1 109 ? 5.520 -0.648 -12.667 1.00 94.62 109 GLU A CA 1
ATOM 799 C C . GLU A 1 109 ? 6.907 -1.161 -12.259 1.00 94.62 109 GLU A C 1
ATOM 801 O O . GLU A 1 109 ? 7.092 -1.775 -11.206 1.00 94.62 109 GLU A O 1
ATOM 806 N N . ILE A 1 110 ? 7.908 -0.902 -13.103 1.00 95.19 110 ILE A N 1
ATOM 807 C CA . ILE A 1 110 ? 9.304 -1.262 -12.847 1.00 95.19 110 ILE A CA 1
ATOM 808 C C . ILE A 1 110 ? 10.167 -0.006 -12.853 1.00 95.19 110 ILE A C 1
ATOM 810 O O . ILE A 1 110 ? 10.106 0.813 -13.770 1.00 95.19 110 ILE A O 1
ATOM 814 N N . LYS A 1 111 ? 10.997 0.151 -11.822 1.00 93.19 111 LYS A N 1
ATOM 815 C CA . LYS A 1 111 ? 12.041 1.180 -11.820 1.00 93.19 111 LYS A CA 1
ATOM 816 C C . LYS A 1 111 ? 13.183 0.793 -12.763 1.00 93.19 111 LYS A C 1
ATOM 818 O O . LYS A 1 111 ? 13.421 -0.400 -12.945 1.00 93.19 111 LYS A O 1
ATOM 823 N N . PRO A 1 112 ? 13.984 1.758 -13.250 1.00 92.19 112 PRO A N 1
ATOM 824 C CA . PRO A 1 112 ? 15.202 1.464 -14.009 1.00 92.19 112 PRO A CA 1
ATOM 825 C C . PRO A 1 112 ? 16.156 0.498 -13.288 1.00 92.19 112 PRO A C 1
ATOM 827 O O . PRO A 1 112 ? 16.796 -0.322 -13.940 1.00 92.19 112 PRO A O 1
ATOM 830 N N . ASP A 1 113 ? 16.175 0.536 -11.951 1.00 90.88 113 ASP A N 1
ATOM 831 C CA . ASP A 1 113 ? 16.960 -0.359 -11.085 1.00 90.88 113 ASP A CA 1
ATOM 832 C C . ASP A 1 113 ? 16.464 -1.821 -11.093 1.00 90.88 113 ASP A C 1
ATOM 834 O O . ASP A 1 113 ? 17.111 -2.715 -10.555 1.00 90.88 113 ASP A O 1
ATOM 838 N N . GLY A 1 114 ? 15.293 -2.084 -11.679 1.00 91.19 114 GLY A N 1
ATOM 839 C CA . GLY A 1 114 ? 14.657 -3.398 -11.721 1.00 91.19 114 GLY A CA 1
ATOM 840 C C . GLY A 1 114 ? 13.779 -3.719 -10.511 1.00 91.19 114 GLY A C 1
ATOM 841 O O . GLY A 1 114 ? 13.386 -4.874 -10.346 1.00 91.19 114 GLY A O 1
ATOM 842 N N . LEU A 1 115 ? 13.477 -2.742 -9.653 1.00 93.00 115 LEU A N 1
ATOM 843 C CA . LEU A 1 115 ? 12.525 -2.912 -8.554 1.00 93.00 115 LEU A CA 1
ATOM 844 C C . LEU A 1 115 ? 11.091 -2.798 -9.085 1.00 93.00 115 LEU A C 1
ATOM 846 O O . LEU A 1 115 ? 10.735 -1.759 -9.646 1.00 93.00 115 LEU A O 1
ATOM 850 N N . LEU A 1 116 ? 10.286 -3.840 -8.876 1.00 95.06 116 LEU A N 1
ATOM 851 C CA . LEU A 1 116 ? 8.848 -3.806 -9.136 1.00 95.06 116 LEU A CA 1
ATOM 852 C C . LEU A 1 116 ? 8.136 -3.044 -8.018 1.00 95.06 116 LEU A C 1
ATOM 854 O O . LEU A 1 116 ? 8.480 -3.185 -6.843 1.00 95.06 116 LEU A O 1
ATOM 858 N N . TYR A 1 117 ? 7.154 -2.226 -8.375 1.00 94.62 117 TYR A N 1
ATOM 859 C CA . TYR A 1 117 ? 6.297 -1.549 -7.412 1.00 94.62 117 TYR A CA 1
ATOM 860 C C . TYR A 1 117 ? 4.898 -1.334 -7.978 1.00 94.62 117 TYR A C 1
ATOM 862 O O . TYR A 1 117 ? 4.698 -1.190 -9.181 1.00 94.62 117 TYR A O 1
ATOM 870 N N . LEU A 1 118 ? 3.927 -1.265 -7.076 1.00 96.06 118 LEU A N 1
ATOM 871 C CA . LEU A 1 118 ? 2.573 -0.838 -7.392 1.00 96.06 118 LEU A CA 1
ATOM 872 C C . LEU A 1 118 ? 2.439 0.666 -7.071 1.00 96.06 118 LEU A C 1
ATOM 874 O O . LEU A 1 118 ? 2.865 1.091 -5.991 1.00 96.06 118 LEU A O 1
ATOM 878 N N . PRO A 1 119 ? 1.880 1.500 -7.964 1.00 95.50 119 PRO A N 1
ATOM 879 C CA . PRO A 1 119 ? 1.670 2.919 -7.686 1.00 95.50 119 PRO A CA 1
ATOM 880 C C . PRO A 1 119 ? 0.765 3.166 -6.469 1.00 95.50 119 PRO A C 1
ATOM 882 O O . PRO A 1 119 ? -0.209 2.449 -6.241 1.00 95.50 119 PRO A O 1
ATOM 885 N N . GLU A 1 120 ? 1.028 4.237 -5.710 1.00 94.25 120 GLU A N 1
ATOM 886 C CA . GLU A 1 120 ? 0.313 4.539 -4.454 1.00 94.25 120 GLU A CA 1
ATOM 887 C C . GLU A 1 120 ? -1.211 4.636 -4.638 1.00 94.25 120 GLU A C 1
ATOM 889 O O . GLU A 1 120 ? -1.985 4.177 -3.797 1.00 94.25 120 GLU A O 1
ATOM 894 N N . ILE A 1 121 ? -1.657 5.183 -5.770 1.00 95.88 121 ILE A N 1
ATOM 895 C CA . ILE A 1 121 ? -3.083 5.315 -6.080 1.00 95.88 121 ILE A CA 1
ATOM 896 C C . ILE A 1 121 ? -3.809 3.962 -6.086 1.00 95.88 121 ILE A C 1
ATOM 898 O O . ILE A 1 121 ? -4.980 3.896 -5.716 1.00 95.88 121 ILE A O 1
ATOM 902 N N . LYS A 1 122 ? -3.130 2.873 -6.461 1.00 96.75 122 LYS A N 1
ATOM 903 C CA . LYS A 1 122 ? -3.723 1.533 -6.508 1.00 96.75 122 LYS A CA 1
ATOM 904 C C . LYS A 1 122 ? -3.953 0.983 -5.104 1.00 96.75 122 LYS A C 1
ATOM 906 O O . LYS A 1 122 ? -5.049 0.507 -4.835 1.00 96.75 122 LYS A O 1
ATOM 911 N N . TYR A 1 123 ? -3.008 1.181 -4.184 1.00 96.75 123 TYR A N 1
ATOM 912 C CA . TYR A 1 123 ? -3.213 0.858 -2.768 1.00 96.75 123 TYR A CA 1
ATOM 913 C C . TYR A 1 123 ? -4.419 1.601 -2.191 1.00 96.75 123 TYR A C 1
ATOM 915 O O . TYR A 1 123 ? -5.280 0.988 -1.571 1.00 96.75 123 TYR A O 1
ATOM 923 N N . ARG A 1 124 ? -4.549 2.906 -2.463 1.00 97.00 124 ARG A N 1
ATOM 924 C CA . ARG A 1 124 ? -5.706 3.693 -1.997 1.00 97.00 124 ARG A CA 1
ATOM 925 C C . ARG A 1 124 ? -7.031 3.170 -2.549 1.00 97.00 124 ARG A C 1
ATOM 927 O O . ARG A 1 124 ? -8.023 3.158 -1.830 1.00 97.00 124 ARG A O 1
ATOM 934 N N . ARG A 1 125 ? -7.059 2.721 -3.808 1.00 97.38 125 ARG A N 1
ATOM 935 C CA . ARG A 1 125 ? -8.251 2.099 -4.410 1.00 97.38 125 ARG A CA 1
ATOM 936 C C . ARG A 1 125 ? -8.599 0.771 -3.745 1.00 97.38 125 ARG A C 1
ATOM 938 O O . ARG A 1 125 ? -9.773 0.547 -3.485 1.00 97.38 125 ARG A O 1
ATOM 945 N N . ILE A 1 126 ? -7.605 -0.063 -3.440 1.00 97.62 126 ILE A N 1
ATOM 946 C CA . ILE A 1 126 ? -7.806 -1.326 -2.714 1.00 97.62 126 ILE A CA 1
ATOM 947 C C . ILE A 1 126 ? -8.364 -1.041 -1.316 1.00 97.62 126 ILE A C 1
ATOM 949 O O . ILE A 1 126 ? -9.377 -1.619 -0.947 1.00 97.62 126 ILE A O 1
ATOM 953 N N . LEU A 1 127 ? -7.790 -0.081 -0.584 1.00 97.44 127 LEU A N 1
ATOM 954 C CA . LEU A 1 127 ? -8.289 0.318 0.736 1.00 97.44 127 LEU A CA 1
ATOM 955 C C . LEU A 1 127 ? -9.706 0.902 0.676 1.00 97.44 127 LEU A C 1
ATOM 957 O O . LEU A 1 127 ? -10.542 0.553 1.499 1.00 97.44 127 LEU A O 1
ATOM 961 N N . ASN A 1 128 ? -10.011 1.741 -0.316 1.00 97.81 128 ASN A N 1
ATOM 962 C CA . ASN A 1 128 ? -11.367 2.257 -0.514 1.00 97.81 128 ASN A CA 1
ATOM 963 C C . ASN A 1 128 ? -12.359 1.153 -0.893 1.00 97.81 128 ASN A C 1
ATOM 965 O O . ASN A 1 128 ? -13.516 1.231 -0.502 1.00 97.81 128 ASN A O 1
ATOM 969 N N . LYS A 1 129 ? -11.928 0.136 -1.645 1.00 97.75 129 LYS A N 1
ATOM 970 C CA . LYS A 1 129 ? -12.759 -1.025 -1.982 1.00 97.75 129 LYS A CA 1
ATOM 971 C C . LYS A 1 129 ? -12.995 -1.919 -0.761 1.00 97.75 129 LYS A C 1
ATOM 973 O O . LYS A 1 129 ? -14.096 -2.423 -0.601 1.00 97.75 129 LYS A O 1
ATOM 978 N N . ALA A 1 130 ? -11.975 -2.106 0.076 1.00 97.69 130 ALA A N 1
ATOM 979 C CA . ALA A 1 130 ? -12.020 -2.979 1.244 1.00 97.69 130 ALA A CA 1
ATOM 980 C C . ALA A 1 130 ? -12.759 -2.341 2.434 1.00 97.69 130 ALA A C 1
ATOM 982 O O . ALA A 1 130 ? -13.576 -2.991 3.070 1.00 97.69 130 ALA A O 1
ATOM 983 N N . PHE A 1 131 ? -12.484 -1.071 2.734 1.00 97.44 131 PHE A N 1
ATOM 984 C CA . PHE A 1 131 ? -12.974 -0.389 3.939 1.00 97.44 131 PHE A CA 1
ATOM 985 C C . PHE A 1 131 ? -13.972 0.739 3.657 1.00 97.44 131 PHE A C 1
ATOM 987 O O . PHE A 1 131 ? -14.581 1.263 4.586 1.00 97.44 131 PHE A O 1
ATOM 994 N N . GLY A 1 132 ? -14.122 1.153 2.398 1.00 97.44 132 GLY A N 1
ATOM 995 C CA . GLY A 1 132 ? -14.866 2.357 2.036 1.00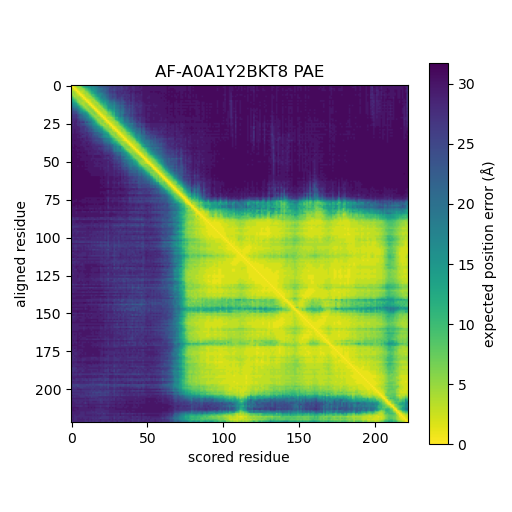 97.44 132 GLY A CA 1
ATOM 996 C C . GLY A 1 132 ? -14.055 3.651 2.225 1.00 97.44 132 GLY A C 1
ATOM 997 O O . GLY A 1 132 ? -13.090 3.700 3.000 1.00 97.44 132 GLY A O 1
ATOM 998 N N . PRO A 1 133 ? -14.416 4.734 1.514 1.00 96.62 133 PRO A N 1
ATOM 999 C CA . PRO A 1 133 ? -13.837 6.050 1.764 1.00 96.62 133 PRO A CA 1
ATOM 1000 C C . PRO A 1 133 ? -14.164 6.502 3.196 1.00 96.62 133 PRO A C 1
ATOM 1002 O O . PRO A 1 133 ? -15.311 6.445 3.624 1.00 96.62 133 PRO A O 1
ATOM 1005 N N . GLY A 1 134 ? -13.150 6.939 3.946 1.00 95.69 134 GLY A N 1
ATOM 1006 C CA . GLY A 1 134 ? -13.289 7.299 5.365 1.00 95.69 134 GLY A CA 1
ATOM 1007 C C . GLY A 1 134 ? -13.169 6.121 6.342 1.00 95.69 134 GLY A C 1
ATOM 1008 O O . GLY A 1 134 ? -12.988 6.348 7.533 1.00 95.69 134 GLY A O 1
ATOM 1009 N N . GLY A 1 135 ? -13.172 4.875 5.855 1.00 96.25 135 GLY A N 1
ATOM 1010 C CA . GLY A 1 135 ? -12.964 3.674 6.672 1.00 96.25 135 GLY A CA 1
ATOM 1011 C C . GLY A 1 135 ? -11.500 3.387 7.023 1.00 96.25 135 GLY A C 1
ATOM 1012 O O . GLY A 1 135 ? -11.209 2.410 7.711 1.00 96.25 135 GLY A O 1
ATOM 1013 N N . TRP A 1 136 ? -10.560 4.213 6.563 1.00 97.00 136 TRP A N 1
ATOM 1014 C CA . TRP A 1 136 ? -9.135 4.078 6.855 1.00 97.00 136 TRP A CA 1
ATOM 1015 C C . TRP A 1 136 ? -8.445 5.444 6.900 1.00 97.00 136 TRP A C 1
ATOM 1017 O O . TRP A 1 136 ? -8.867 6.395 6.239 1.00 97.00 136 TRP A O 1
ATOM 1027 N N . ALA A 1 137 ? -7.365 5.541 7.673 1.00 96.25 137 ALA A N 1
ATOM 1028 C CA . ALA A 1 137 ? -6.609 6.775 7.836 1.00 96.25 137 ALA A CA 1
ATOM 1029 C C . ALA A 1 137 ? -5.126 6.517 8.109 1.00 96.25 137 ALA A C 1
ATOM 1031 O O . ALA A 1 137 ? -4.749 5.613 8.854 1.00 96.25 137 ALA A O 1
ATOM 1032 N N . MET A 1 138 ? -4.279 7.373 7.537 1.00 94.44 138 MET A N 1
ATOM 1033 C CA . MET A 1 138 ? -2.878 7.481 7.927 1.00 94.44 138 MET A CA 1
ATOM 1034 C C . MET A 1 138 ? -2.725 8.565 8.982 1.00 94.44 138 MET A C 1
ATOM 1036 O O . MET A 1 138 ? -3.016 9.732 8.725 1.00 94.44 138 MET A O 1
ATOM 1040 N N . VAL A 1 139 ? -2.219 8.188 10.148 1.00 93.56 139 VAL A N 1
ATOM 1041 C CA . VAL A 1 139 ? -2.061 9.084 11.288 1.00 93.56 139 VAL A CA 1
ATOM 1042 C C . VAL A 1 139 ? -0.570 9.274 11.556 1.00 93.56 139 VAL A C 1
ATOM 1044 O O . VAL A 1 139 ? 0.121 8.292 11.834 1.00 93.56 139 VAL A O 1
ATOM 1047 N N . PRO A 1 140 ? -0.026 10.501 11.474 1.00 92.75 140 PRO A N 1
ATOM 1048 C CA . PRO A 1 140 ? 1.350 10.751 11.873 1.00 92.75 140 PRO A CA 1
ATOM 1049 C C . PRO A 1 140 ? 1.516 10.534 13.380 1.00 92.75 140 PRO A C 1
ATOM 1051 O O . PRO A 1 140 ? 0.693 10.962 14.188 1.00 92.75 140 PRO A O 1
ATOM 1054 N N . ARG A 1 141 ? 2.614 9.892 13.765 1.00 90.25 141 ARG A N 1
ATOM 1055 C CA . ARG A 1 141 ? 2.937 9.520 15.141 1.00 90.25 141 ARG A CA 1
ATOM 1056 C C . ARG A 1 141 ? 4.231 10.213 15.557 1.00 90.25 141 ARG A C 1
ATOM 1058 O O . ARG A 1 141 ? 5.209 10.217 14.810 1.00 90.25 141 ARG A O 1
ATOM 1065 N N . GLY A 1 142 ? 4.217 10.817 16.743 1.00 86.00 142 GLY A N 1
ATOM 1066 C CA . GLY A 1 142 ? 5.392 11.433 17.358 1.00 86.00 142 GLY A CA 1
ATOM 1067 C C . GLY A 1 142 ? 6.025 12.606 16.583 1.00 86.00 142 GLY A C 1
ATOM 1068 O O . GLY A 1 142 ? 5.513 13.056 15.541 1.00 86.00 142 GLY A O 1
ATOM 1069 N N . PRO A 1 143 ? 7.145 13.135 17.114 1.00 88.44 143 PRO A N 1
ATOM 1070 C CA . PRO A 1 143 ? 7.943 14.149 16.442 1.00 88.44 143 PRO A CA 1
ATOM 1071 C C . PRO A 1 143 ? 8.673 13.562 15.228 1.00 88.44 143 PRO A C 1
ATOM 1073 O O . PRO A 1 143 ? 8.937 12.360 15.135 1.00 88.44 143 PRO A O 1
ATOM 1076 N N . HIS A 1 144 ? 9.014 14.433 14.283 1.00 90.44 144 HIS A N 1
ATOM 1077 C CA . HIS A 1 144 ? 9.877 14.060 13.172 1.00 90.44 144 HIS A CA 1
ATOM 1078 C C . HIS A 1 144 ? 11.325 13.942 13.6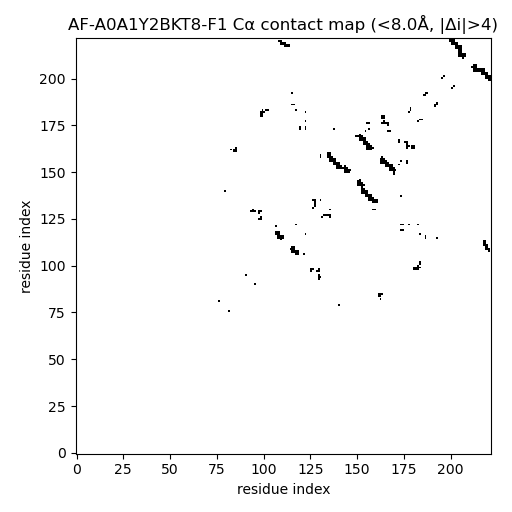66 1.00 90.44 144 HIS A C 1
ATOM 1080 O O . HIS A 1 144 ? 11.791 14.749 14.467 1.00 90.44 144 HIS A O 1
ATOM 1086 N N . THR A 1 145 ? 12.048 12.939 13.181 1.00 89.75 145 THR A N 1
ATOM 1087 C CA . THR A 1 145 ? 13.478 12.784 13.443 1.00 89.75 145 THR A CA 1
ATOM 1088 C C . THR A 1 145 ? 14.245 13.418 12.293 1.00 89.75 145 THR A C 1
ATOM 1090 O O . THR A 1 145 ? 14.141 12.968 11.145 1.00 89.75 145 THR A O 1
ATOM 1093 N N . VAL A 1 146 ? 15.007 14.464 12.608 1.00 91.94 146 VAL A N 1
ATOM 1094 C CA . VAL A 1 146 ? 15.927 15.121 11.678 1.00 91.94 146 VAL A CA 1
ATOM 1095 C C . VAL A 1 146 ? 17.279 14.421 11.760 1.00 91.94 146 VAL A C 1
ATOM 1097 O O . VAL A 1 146 ? 17.979 14.512 12.761 1.00 91.94 146 VAL A O 1
ATOM 1100 N N . SER A 1 147 ? 17.655 13.715 10.704 1.00 88.50 147 SER A N 1
ATOM 1101 C CA . SER A 1 147 ? 19.040 13.322 10.447 1.00 88.50 147 SER A CA 1
ATOM 1102 C C . SER A 1 147 ? 19.689 14.365 9.529 1.00 88.50 147 SER A C 1
ATOM 1104 O O . SER A 1 147 ? 18.981 15.063 8.804 1.00 88.50 147 SER A O 1
ATOM 1106 N N . GLN A 1 148 ? 21.025 14.443 9.5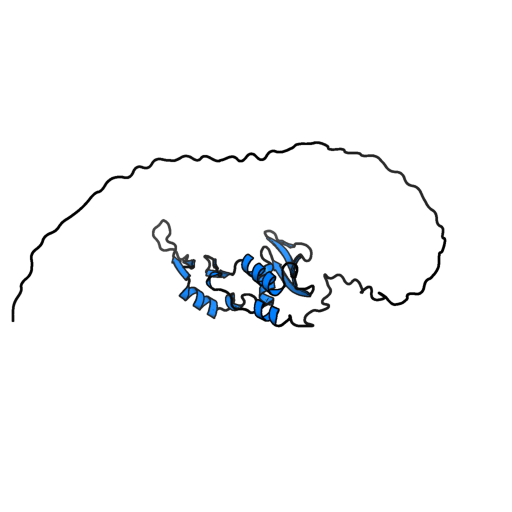02 1.00 90.12 148 GLN A N 1
ATOM 1107 C CA . GLN A 1 148 ? 21.807 15.455 8.763 1.00 90.12 148 GLN A CA 1
ATOM 1108 C C . GLN A 1 148 ? 21.337 15.697 7.314 1.00 90.12 148 GLN A C 1
ATOM 1110 O O . GLN A 1 148 ? 21.430 16.814 6.815 1.00 90.12 148 GLN A O 1
ATOM 1115 N N . LYS A 1 149 ? 20.817 14.664 6.632 1.00 90.25 149 LYS A N 1
ATOM 1116 C CA . LYS A 1 149 ? 20.322 14.740 5.242 1.00 90.25 149 LYS A CA 1
ATOM 1117 C C . LYS A 1 149 ? 18.888 14.224 5.057 1.00 90.25 149 LYS A C 1
ATOM 1119 O O . LYS A 1 149 ? 18.375 14.202 3.938 1.00 90.25 149 LYS A O 1
ATOM 1124 N N . SER A 1 150 ? 18.221 13.755 6.114 1.00 89.62 150 SER A N 1
ATOM 1125 C CA . SER A 1 150 ? 16.900 13.135 5.966 1.00 89.62 150 SER A CA 1
ATOM 1126 C C . SER A 1 150 ? 15.953 13.453 7.114 1.00 89.62 150 SER A C 1
ATOM 1128 O O . SER A 1 150 ? 16.305 13.356 8.282 1.00 89.62 150 SER A O 1
ATOM 1130 N N . LEU A 1 151 ? 14.723 13.809 6.752 1.00 91.50 151 LEU A N 1
ATOM 1131 C CA . LEU A 1 151 ? 13.599 13.929 7.669 1.00 91.50 151 LEU A CA 1
ATOM 1132 C C . LEU A 1 151 ? 12.814 12.627 7.610 1.00 91.50 151 LEU A C 1
ATOM 1134 O O . LEU A 1 151 ? 12.411 12.200 6.525 1.00 91.50 151 LEU A O 1
ATOM 1138 N N . SER A 1 152 ? 12.618 11.995 8.760 1.00 93.31 152 SER A N 1
ATOM 1139 C CA . SER A 1 152 ? 11.770 10.813 8.878 1.00 93.31 152 SER A CA 1
ATOM 1140 C C . SER A 1 152 ? 10.691 11.042 9.922 1.00 93.31 152 SER A C 1
ATOM 1142 O O . SER A 1 152 ? 10.905 11.731 10.919 1.00 93.31 152 SER A O 1
ATOM 1144 N N . ARG A 1 153 ? 9.514 10.473 9.687 1.00 93.81 153 ARG A N 1
ATOM 1145 C CA . ARG A 1 153 ? 8.406 10.500 10.636 1.00 93.81 153 ARG A CA 1
ATOM 1146 C C . ARG A 1 153 ? 7.747 9.136 10.678 1.00 93.81 153 ARG A C 1
ATOM 1148 O O . ARG A 1 153 ? 7.788 8.377 9.710 1.00 93.81 153 ARG A O 1
ATOM 1155 N N . GLU A 1 154 ? 7.185 8.823 11.828 1.00 93.94 154 GLU A N 1
ATOM 1156 C CA . GLU A 1 154 ? 6.396 7.625 12.027 1.00 93.94 154 GLU A CA 1
ATOM 1157 C C . GLU A 1 154 ? 4.949 7.879 11.622 1.00 93.94 154 GLU A C 1
ATOM 1159 O O . GLU A 1 154 ? 4.397 8.951 11.863 1.00 93.94 154 GLU A O 1
ATOM 1164 N N . TYR A 1 155 ? 4.351 6.898 10.964 1.00 94.50 155 TYR A N 1
ATOM 1165 C CA . TYR A 1 155 ? 2.957 6.917 10.557 1.00 94.50 155 TYR A CA 1
ATOM 1166 C C . TYR A 1 155 ? 2.327 5.589 10.935 1.00 94.50 155 TYR A C 1
ATOM 1168 O O . TYR A 1 155 ? 2.920 4.540 10.694 1.00 94.50 155 TYR A O 1
ATOM 1176 N N . ALA A 1 156 ? 1.127 5.650 11.492 1.00 94.00 156 ALA A N 1
ATOM 1177 C CA . ALA A 1 156 ? 0.289 4.495 11.748 1.00 94.00 156 ALA A CA 1
ATOM 1178 C C . ALA A 1 156 ? -0.864 4.464 10.742 1.00 94.00 156 ALA A C 1
ATOM 1180 O O . ALA A 1 156 ? -1.437 5.504 10.413 1.00 94.00 156 ALA A O 1
ATOM 1181 N N . LEU A 1 157 ? -1.198 3.273 10.265 1.00 94.62 157 LEU A N 1
ATOM 1182 C CA . LEU A 1 157 ? -2.403 3.006 9.498 1.00 94.62 157 LEU A CA 1
ATOM 1183 C C . LEU A 1 157 ? -3.487 2.514 10.456 1.00 94.62 157 LEU A C 1
ATOM 1185 O O . LEU A 1 157 ? -3.277 1.552 11.198 1.00 94.62 157 LEU A O 1
ATOM 1189 N N . PHE A 1 158 ? -4.635 3.178 10.410 1.00 94.00 158 PHE A N 1
ATOM 1190 C CA . PHE A 1 158 ? -5.853 2.756 11.081 1.00 94.00 158 PHE A CA 1
ATOM 1191 C C . PHE A 1 158 ? -6.885 2.333 10.043 1.00 94.00 158 PHE A C 1
ATOM 1193 O O . PHE A 1 158 ? -7.082 3.035 9.050 1.00 94.00 158 PHE A O 1
ATOM 1200 N N . CYS A 1 159 ? -7.565 1.224 10.306 1.00 94.94 159 CYS A N 1
ATOM 1201 C CA . CYS A 1 159 ? -8.646 0.688 9.486 1.00 94.94 159 CYS A CA 1
ATOM 1202 C C . CYS A 1 159 ? -9.832 0.398 10.408 1.00 94.94 159 CYS A C 1
ATOM 1204 O O . CYS A 1 159 ? -9.679 -0.322 11.393 1.00 94.94 159 CYS A O 1
ATOM 1206 N N . LEU A 1 160 ? -10.996 0.989 10.129 1.00 93.31 160 LEU A N 1
ATOM 1207 C CA . LEU A 1 160 ? -12.223 0.846 10.928 1.00 93.31 160 LEU A CA 1
ATOM 1208 C C . LEU A 1 160 ? -12.006 1.122 12.431 1.00 93.31 160 LEU A C 1
ATOM 1210 O O . LEU A 1 160 ? -12.501 0.402 13.292 1.00 93.31 160 LEU A O 1
ATOM 1214 N N . GLY A 1 161 ? -11.200 2.142 12.749 1.00 89.62 161 GLY A N 1
ATOM 1215 C CA . GLY A 1 161 ? -10.856 2.515 14.128 1.00 89.62 161 GLY A CA 1
ATOM 1216 C C . GLY A 1 161 ? -9.805 1.626 14.805 1.00 89.62 161 GLY A C 1
ATOM 1217 O O . GLY A 1 161 ? -9.419 1.907 15.935 1.00 89.62 161 GLY A O 1
ATOM 1218 N N . ARG A 1 162 ? -9.292 0.590 14.129 1.00 88.88 162 ARG A N 1
ATOM 1219 C CA . ARG A 1 162 ? -8.302 -0.352 14.673 1.00 88.88 162 ARG A CA 1
ATOM 1220 C C . ARG A 1 162 ? -6.893 0.005 14.207 1.00 88.88 162 ARG A C 1
ATOM 1222 O O . ARG A 1 162 ? -6.676 0.276 13.023 1.00 88.88 162 ARG A O 1
ATOM 1229 N N . PHE A 1 163 ? -5.922 -0.028 15.120 1.00 90.81 163 PHE A N 1
ATOM 1230 C CA . PHE A 1 163 ? -4.506 0.066 14.760 1.00 90.81 163 PHE A CA 1
ATOM 1231 C C . PHE A 1 163 ? -4.110 -1.157 13.928 1.00 90.81 163 PHE A C 1
ATOM 1233 O O . PHE A 1 163 ? -4.346 -2.288 14.342 1.00 90.81 163 PHE A O 1
ATOM 1240 N N . THR A 1 164 ? -3.530 -0.925 12.751 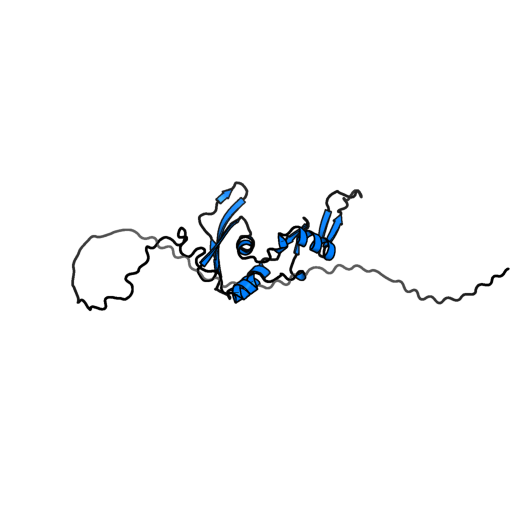1.00 91.50 164 THR A N 1
ATOM 1241 C CA . THR A 1 164 ? -3.208 -1.997 11.799 1.00 91.50 164 THR A CA 1
ATOM 1242 C C . THR A 1 164 ? -1.706 -2.176 11.625 1.00 91.50 164 THR A C 1
ATOM 1244 O O . THR A 1 164 ? -1.188 -3.271 11.800 1.00 91.50 164 THR A O 1
ATOM 1247 N N . ALA A 1 165 ? -0.997 -1.106 11.271 1.00 93.00 165 ALA A N 1
ATOM 1248 C CA . ALA A 1 165 ? 0.426 -1.175 10.961 1.00 93.00 165 ALA A CA 1
ATOM 1249 C C . ALA A 1 165 ? 1.107 0.163 11.226 1.00 93.00 165 ALA A C 1
ATOM 1251 O O . ALA A 1 165 ? 0.467 1.216 11.195 1.00 93.00 165 ALA A O 1
ATOM 1252 N N . ILE A 1 166 ? 2.423 0.139 11.430 1.00 93.06 166 ILE A N 1
ATOM 1253 C CA . ILE A 1 166 ? 3.220 1.335 11.702 1.00 93.06 166 ILE A CA 1
ATOM 1254 C C . ILE A 1 166 ? 4.515 1.327 10.902 1.00 93.06 166 ILE A C 1
ATOM 1256 O O . ILE A 1 166 ? 5.187 0.309 10.771 1.00 93.06 166 ILE A O 1
ATOM 1260 N N . ALA A 1 167 ? 4.872 2.480 10.345 1.00 94.12 167 ALA A N 1
ATOM 1261 C CA . ALA A 1 167 ? 6.079 2.629 9.552 1.00 94.12 167 ALA A CA 1
ATOM 1262 C C . ALA A 1 167 ? 6.750 3.977 9.818 1.00 94.12 167 ALA A C 1
ATOM 1264 O O . ALA A 1 167 ? 6.149 5.042 9.664 1.00 94.12 167 ALA A O 1
ATOM 1265 N N . ARG A 1 168 ? 8.047 3.936 10.140 1.00 93.19 168 ARG A N 1
ATOM 1266 C CA . ARG A 1 168 ? 8.915 5.118 10.167 1.00 93.19 168 ARG A CA 1
ATOM 1267 C C . ARG A 1 168 ? 9.596 5.289 8.822 1.00 93.19 168 ARG A C 1
ATOM 1269 O O . ARG A 1 168 ? 10.343 4.419 8.370 1.00 93.19 168 ARG A O 1
ATOM 1276 N N . VAL A 1 169 ? 9.304 6.398 8.152 1.00 91.44 169 VAL A N 1
ATOM 1277 C CA . VAL A 1 169 ? 9.697 6.607 6.756 1.00 91.44 169 VAL A CA 1
ATOM 1278 C C . VAL A 1 169 ? 10.023 8.058 6.459 1.00 91.44 169 VAL A C 1
ATOM 1280 O O . VAL A 1 169 ? 9.609 8.973 7.167 1.00 91.44 169 VAL A O 1
ATOM 1283 N N . LYS A 1 170 ? 10.725 8.257 5.345 1.00 88.88 170 LYS A N 1
ATOM 1284 C CA . LYS A 1 170 ? 10.973 9.576 4.766 1.00 88.88 170 LYS A CA 1
ATOM 1285 C C . LYS A 1 170 ? 9.836 10.044 3.851 1.00 88.88 170 LYS A C 1
ATOM 1287 O O . LYS A 1 170 ? 9.404 11.181 3.975 1.00 88.88 170 LYS A O 1
ATOM 1292 N N . SER A 1 171 ? 9.381 9.205 2.915 1.00 82.12 171 SER A N 1
ATOM 1293 C CA . SER A 1 171 ? 8.463 9.647 1.846 1.00 82.12 171 SER A CA 1
ATOM 1294 C C . SER A 1 171 ? 7.304 8.706 1.519 1.00 82.12 171 SER A C 1
ATOM 1296 O O . SER A 1 171 ? 6.389 9.131 0.829 1.00 82.12 171 SER A O 1
ATOM 1298 N N . ASN A 1 172 ? 7.308 7.452 1.982 1.00 89.50 172 ASN A N 1
ATOM 1299 C CA . ASN A 1 172 ? 6.262 6.489 1.627 1.00 89.50 172 ASN A CA 1
ATOM 1300 C C . ASN A 1 172 ? 5.948 5.547 2.792 1.00 89.50 172 ASN A C 1
ATOM 1302 O O . ASN A 1 172 ? 6.644 4.552 2.994 1.00 89.50 172 ASN A O 1
ATOM 1306 N N . ALA A 1 173 ? 4.913 5.889 3.558 1.00 93.88 173 ALA A N 1
ATOM 1307 C CA . ALA A 1 173 ? 4.442 5.081 4.680 1.00 93.88 173 ALA A CA 1
ATOM 1308 C C . ALA A 1 173 ? 3.336 4.117 4.250 1.00 93.88 173 ALA A C 1
ATOM 1310 O O . ALA A 1 173 ? 3.314 2.983 4.718 1.00 93.88 173 ALA A O 1
ATOM 1311 N N . LEU A 1 174 ? 2.458 4.546 3.334 1.00 94.75 174 LEU A N 1
ATOM 1312 C CA . LEU A 1 174 ? 1.250 3.802 2.987 1.00 94.75 174 LEU A CA 1
ATOM 1313 C C . LEU A 1 174 ? 1.574 2.396 2.490 1.00 94.75 174 LEU A C 1
ATOM 1315 O O . LEU A 1 174 ? 1.057 1.430 3.036 1.00 94.75 174 LEU A O 1
ATOM 1319 N N . MET A 1 175 ? 2.470 2.274 1.506 1.00 93.81 175 MET A N 1
ATOM 1320 C CA . MET A 1 175 ? 2.806 0.968 0.927 1.00 93.81 175 MET A CA 1
ATOM 1321 C C . MET A 1 175 ? 3.463 0.038 1.949 1.00 93.81 175 MET A C 1
ATOM 1323 O O . MET A 1 175 ? 3.274 -1.171 1.890 1.00 93.81 175 MET A O 1
ATOM 1327 N N . ARG A 1 176 ? 4.228 0.596 2.897 1.00 94.38 176 ARG A N 1
ATOM 1328 C CA . ARG A 1 176 ? 4.867 -0.195 3.953 1.00 94.38 176 ARG A CA 1
ATOM 1329 C C . ARG A 1 176 ? 3.837 -0.750 4.927 1.00 94.38 176 ARG A C 1
ATOM 1331 O O . ARG A 1 176 ? 3.880 -1.937 5.199 1.00 94.38 176 ARG A O 1
ATOM 1338 N N . CYS A 1 177 ? 2.893 0.078 5.371 1.00 95.12 177 CYS A N 1
ATOM 1339 C CA . CYS A 1 177 ? 1.784 -0.365 6.214 1.00 95.12 177 CYS A CA 1
ATOM 1340 C C . CYS A 1 177 ? 0.860 -1.359 5.490 1.00 95.12 177 CYS A C 1
ATOM 1342 O O . CYS A 1 177 ? 0.387 -2.315 6.088 1.00 95.12 177 CYS A O 1
ATOM 1344 N N . CYS A 1 178 ? 0.610 -1.153 4.193 1.00 95.81 178 CYS A N 1
ATOM 1345 C CA . CYS A 1 178 ? -0.258 -2.026 3.398 1.00 95.81 178 CYS A CA 1
ATOM 1346 C C . CYS A 1 178 ? 0.335 -3.421 3.161 1.00 95.81 178 CYS A C 1
ATOM 1348 O O . CYS A 1 178 ? -0.419 -4.353 2.898 1.00 95.81 178 CYS A O 1
ATOM 1350 N N . LYS A 1 179 ? 1.660 -3.579 3.274 1.00 93.12 179 LYS A N 1
ATOM 1351 C CA . LYS A 1 179 ? 2.308 -4.891 3.191 1.00 93.12 179 LYS A CA 1
ATOM 1352 C C . LYS A 1 179 ? 1.839 -5.813 4.320 1.00 93.12 179 LYS A C 1
ATOM 1354 O O . LYS A 1 179 ? 1.560 -6.978 4.065 1.00 93.12 179 LYS A O 1
ATOM 1359 N N . ASP A 1 180 ? 1.710 -5.282 5.535 1.00 91.38 180 ASP A N 1
ATOM 1360 C CA . ASP A 1 180 ? 1.269 -6.052 6.706 1.00 91.38 180 ASP A CA 1
ATOM 1361 C C . ASP A 1 180 ? -0.209 -6.477 6.591 1.00 91.38 180 ASP A C 1
ATOM 1363 O O . ASP A 1 180 ? -0.622 -7.457 7.200 1.00 91.38 180 ASP A O 1
ATOM 1367 N N . LEU A 1 181 ? -0.994 -5.788 5.749 1.00 93.06 181 LEU A N 1
ATOM 1368 C CA . LEU A 1 181 ? -2.367 -6.159 5.381 1.00 93.06 181 LEU A CA 1
ATOM 1369 C C . LEU A 1 181 ? -2.453 -7.259 4.307 1.00 93.06 181 LEU A C 1
ATOM 1371 O O . LEU A 1 181 ? -3.554 -7.682 3.965 1.00 93.06 181 LEU A O 1
ATOM 1375 N N . GLY A 1 182 ? -1.323 -7.687 3.738 1.00 93.88 182 GLY A N 1
ATOM 1376 C CA . GLY A 1 182 ? -1.270 -8.671 2.652 1.00 93.88 182 GLY A CA 1
ATOM 1377 C C . GLY A 1 182 ? -1.421 -8.086 1.243 1.00 93.88 182 GLY A C 1
ATOM 1378 O O . GLY A 1 182 ? -1.273 -8.823 0.267 1.00 93.88 182 GLY A O 1
ATOM 1379 N N . ILE A 1 183 ? -1.633 -6.770 1.110 1.00 96.44 183 ILE A N 1
ATOM 1380 C CA . ILE A 1 183 ? -1.837 -6.126 -0.194 1.00 96.44 183 ILE A CA 1
ATOM 1381 C C . ILE A 1 183 ? -0.556 -6.214 -1.030 1.00 96.44 183 ILE A C 1
ATOM 1383 O O . ILE A 1 183 ? 0.506 -5.747 -0.609 1.00 96.44 183 ILE A O 1
ATOM 1387 N N . ALA A 1 184 ? -0.686 -6.735 -2.254 1.00 95.12 184 ALA A N 1
ATOM 1388 C CA . ALA A 1 184 ? 0.389 -6.837 -3.244 1.00 95.12 184 ALA A CA 1
ATOM 1389 C C . ALA A 1 184 ? 1.627 -7.619 -2.765 1.00 95.12 184 ALA A C 1
ATOM 1391 O O . ALA A 1 184 ? 2.725 -7.401 -3.279 1.00 95.12 184 ALA A O 1
ATOM 1392 N N . SER A 1 185 ? 1.463 -8.516 -1.786 1.00 93.12 185 SER A N 1
ATOM 1393 C CA . SER A 1 185 ? 2.550 -9.292 -1.166 1.00 93.12 185 SER A CA 1
ATOM 1394 C C . SER A 1 185 ? 3.428 -10.051 -2.179 1.00 93.12 185 SER A C 1
ATOM 1396 O O . SER A 1 185 ? 4.640 -10.153 -1.980 1.00 93.12 185 SER A O 1
ATOM 1398 N N . GLU A 1 186 ? 2.854 -10.457 -3.313 1.00 93.31 186 GLU A N 1
ATOM 1399 C CA . GLU A 1 186 ? 3.523 -11.071 -4.471 1.00 93.31 186 GLU A CA 1
ATOM 1400 C C . GLU A 1 186 ? 4.697 -10.247 -5.027 1.00 93.31 186 GLU A C 1
ATOM 1402 O O . GLU A 1 186 ? 5.698 -10.807 -5.467 1.00 93.31 186 GLU A O 1
ATOM 1407 N N . LEU A 1 187 ? 4.650 -8.910 -4.954 1.00 93.75 187 LEU A N 1
ATOM 1408 C CA . LEU A 1 187 ? 5.734 -8.044 -5.450 1.00 93.75 187 LEU A CA 1
ATOM 1409 C C . LEU A 1 187 ? 7.053 -8.221 -4.689 1.00 93.75 187 LEU A C 1
ATOM 1411 O O . LEU A 1 187 ? 8.105 -7.778 -5.159 1.00 93.75 187 LEU A O 1
ATOM 1415 N N . TRP A 1 188 ? 6.996 -8.839 -3.510 1.00 90.62 188 TRP A N 1
ATOM 1416 C CA . TRP A 1 188 ? 8.154 -9.161 -2.686 1.00 90.62 188 TRP A CA 1
ATOM 1417 C C . TRP A 1 188 ? 8.600 -10.623 -2.814 1.00 90.62 188 TRP A C 1
ATOM 1419 O O . TRP A 1 188 ? 9.635 -10.971 -2.243 1.00 90.62 188 TRP A O 1
ATOM 1429 N N . ASP A 1 189 ? 7.880 -11.461 -3.567 1.00 94.12 189 ASP A N 1
ATOM 1430 C CA . ASP A 1 189 ? 8.290 -12.836 -3.849 1.00 94.12 189 ASP A CA 1
ATOM 1431 C C . ASP A 1 189 ? 9.344 -12.861 -4.976 1.00 94.12 189 ASP A C 1
ATOM 1433 O O . ASP A 1 189 ? 9.074 -12.431 -6.104 1.00 94.12 189 ASP A O 1
ATOM 1437 N N . PRO A 1 190 ? 10.566 -13.371 -4.724 1.00 95.31 190 PRO A N 1
ATOM 1438 C CA . PRO A 1 190 ? 11.591 -13.466 -5.756 1.00 95.31 190 PRO A CA 1
ATOM 1439 C C . PRO A 1 190 ? 11.196 -14.356 -6.944 1.00 95.31 190 PRO A C 1
ATOM 1441 O O . PRO A 1 190 ? 11.768 -14.171 -8.020 1.00 95.31 190 PRO A O 1
ATOM 1444 N N . VAL A 1 191 ? 10.277 -15.315 -6.779 1.00 96.12 191 VAL A N 1
ATOM 1445 C CA . VAL A 1 191 ? 9.769 -16.146 -7.883 1.00 96.12 191 VAL A CA 1
ATOM 1446 C C . VAL A 1 191 ? 8.904 -15.296 -8.806 1.00 96.12 191 VAL A C 1
ATOM 1448 O O . VAL A 1 191 ? 9.267 -15.117 -9.969 1.00 96.12 191 VAL A O 1
ATOM 1451 N N . PHE A 1 192 ? 7.867 -14.655 -8.259 1.00 95.62 192 PHE A N 1
ATOM 1452 C CA . PHE A 1 192 ? 7.023 -13.713 -8.996 1.00 95.62 192 PHE A CA 1
ATOM 1453 C C . PHE A 1 192 ? 7.850 -12.634 -9.711 1.00 95.62 192 PHE A C 1
ATOM 1455 O O . PHE A 1 192 ? 7.653 -12.372 -10.896 1.00 95.62 192 PHE A O 1
ATOM 1462 N N . VAL A 1 193 ? 8.838 -12.037 -9.031 1.00 95.50 193 VAL A N 1
ATOM 1463 C CA . VAL A 1 193 ? 9.691 -10.988 -9.619 1.00 95.50 193 VAL A CA 1
ATOM 1464 C C . VAL A 1 193 ? 10.477 -11.498 -10.831 1.00 95.50 193 VAL A C 1
ATOM 1466 O O . VAL A 1 193 ? 10.646 -10.758 -11.804 1.00 95.50 193 VAL A O 1
ATOM 1469 N N . ARG A 1 194 ? 10.984 -12.737 -10.790 1.00 95.12 194 ARG A N 1
ATOM 1470 C CA . ARG A 1 194 ? 11.712 -13.341 -11.918 1.00 95.12 194 ARG A CA 1
ATOM 1471 C C . ARG A 1 194 ? 10.777 -13.613 -13.094 1.00 95.12 194 ARG A C 1
ATOM 1473 O O . ARG A 1 194 ? 11.109 -13.229 -14.216 1.00 95.12 194 ARG A O 1
ATOM 1480 N N . ASP A 1 195 ? 9.610 -14.184 -12.825 1.00 95.81 195 ASP A N 1
ATOM 1481 C CA . ASP A 1 195 ? 8.626 -14.540 -13.850 1.00 95.81 195 ASP A CA 1
ATOM 1482 C C . ASP A 1 195 ? 7.976 -13.308 -14.484 1.00 95.81 195 ASP A C 1
ATOM 1484 O O . ASP A 1 195 ? 7.735 -13.265 -15.689 1.00 95.81 195 ASP A O 1
ATOM 1488 N N . PHE A 1 196 ? 7.725 -12.260 -13.702 1.00 96.00 196 PHE A N 1
ATOM 1489 C CA . PHE A 1 196 ? 7.222 -10.992 -14.219 1.00 96.00 196 PHE A CA 1
ATOM 1490 C C . PHE A 1 196 ? 8.258 -10.318 -15.128 1.00 96.00 196 PHE A C 1
ATOM 1492 O O . PHE A 1 196 ? 7.932 -9.836 -16.216 1.00 96.00 196 PHE A O 1
ATOM 1499 N N . LYS A 1 197 ? 9.534 -10.309 -14.715 1.00 94.62 197 LYS A N 1
ATOM 1500 C CA . LYS A 1 197 ? 10.616 -9.722 -15.516 1.00 94.62 197 LYS A CA 1
ATOM 1501 C C . LYS A 1 197 ? 10.842 -10.465 -16.827 1.00 94.62 197 LYS A C 1
ATOM 1503 O O . LYS A 1 197 ? 11.088 -9.803 -17.828 1.00 94.62 197 LYS A O 1
ATOM 1508 N N . SER A 1 198 ? 10.758 -11.795 -16.834 1.00 94.50 198 SER A N 1
ATOM 1509 C CA . SER A 1 198 ? 10.938 -12.587 -18.056 1.00 94.50 198 SER A CA 1
ATOM 1510 C C . SER A 1 198 ? 9.801 -12.375 -19.061 1.00 94.50 198 SER A C 1
ATOM 1512 O O . SER A 1 198 ? 10.061 -12.322 -20.260 1.00 94.50 198 SER A O 1
ATOM 1514 N N . ARG A 1 199 ? 8.559 -12.206 -18.582 1.00 94.88 199 ARG A N 1
ATOM 1515 C CA . ARG A 1 199 ? 7.365 -12.053 -19.430 1.00 94.88 199 ARG A CA 1
ATOM 1516 C C . ARG A 1 199 ? 7.119 -10.630 -19.927 1.00 94.88 199 ARG A C 1
ATOM 1518 O O . ARG A 1 199 ? 6.662 -10.465 -21.051 1.00 94.88 199 ARG A O 1
ATOM 1525 N N . LYS A 1 200 ? 7.349 -9.615 -19.086 1.00 94.25 200 LYS A N 1
ATOM 1526 C CA . LYS A 1 200 ? 6.860 -8.237 -19.310 1.00 94.25 200 LYS A CA 1
ATOM 1527 C C . LYS A 1 200 ? 7.963 -7.178 -19.349 1.00 94.25 200 LYS A C 1
ATOM 1529 O O . LYS A 1 200 ? 7.659 -6.002 -19.540 1.00 94.25 200 LYS A O 1
ATOM 1534 N N . CYS A 1 201 ? 9.228 -7.534 -19.118 1.00 94.50 201 CYS A N 1
ATOM 1535 C CA . CYS A 1 201 ? 10.312 -6.555 -19.019 1.00 94.50 201 CYS A CA 1
ATOM 1536 C C . CYS A 1 201 ? 11.455 -6.846 -19.993 1.00 94.50 201 CYS A C 1
ATOM 1538 O O . CYS A 1 201 ? 11.770 -7.986 -20.314 1.00 94.50 201 CYS A O 1
ATOM 1540 N N . THR A 1 202 ? 12.126 -5.782 -20.428 1.00 92.88 202 THR A N 1
ATOM 1541 C CA . THR A 1 202 ? 13.355 -5.854 -21.222 1.00 92.88 202 THR A CA 1
ATOM 1542 C C . THR A 1 202 ? 14.486 -5.142 -20.503 1.00 92.88 202 THR A C 1
ATOM 1544 O O . THR A 1 202 ? 14.307 -4.084 -19.892 1.00 92.88 202 THR A O 1
ATOM 1547 N N . GLN A 1 203 ? 15.672 -5.741 -20.571 1.00 90.19 203 GLN A N 1
ATOM 1548 C CA . GLN A 1 203 ? 16.888 -5.154 -20.034 1.00 90.19 203 GLN A CA 1
ATOM 1549 C C . GLN A 1 203 ? 17.612 -4.395 -21.150 1.00 90.19 203 GLN A C 1
ATOM 1551 O O . GLN A 1 203 ? 18.067 -4.981 -22.132 1.00 90.19 203 GLN A O 1
ATOM 1556 N N . VAL A 1 204 ? 17.717 -3.077 -20.999 1.00 88.50 204 VAL A N 1
ATOM 1557 C CA . VAL A 1 204 ? 18.381 -2.177 -21.944 1.00 88.50 204 VAL A CA 1
ATOM 1558 C C . VAL A 1 204 ? 19.750 -1.799 -21.400 1.00 88.50 204 VAL A C 1
ATOM 1560 O O . VAL A 1 204 ? 19.867 -1.252 -20.304 1.00 88.50 204 VAL A O 1
ATOM 1563 N N . TRP A 1 205 ? 20.789 -2.058 -22.185 1.00 82.94 205 TRP A N 1
ATOM 1564 C CA . TRP A 1 205 ? 22.168 -1.722 -21.842 1.00 82.94 205 TRP A CA 1
ATOM 1565 C C . TRP A 1 205 ? 22.519 -0.326 -22.357 1.00 82.94 205 TRP A C 1
ATOM 1567 O O . TRP A 1 205 ? 22.308 -0.030 -23.533 1.00 82.94 205 TRP A O 1
ATOM 1577 N N . GLY A 1 206 ? 23.048 0.534 -21.485 1.00 76.94 206 GLY A N 1
ATOM 1578 C CA . GLY A 1 206 ? 23.502 1.867 -21.870 1.00 76.94 206 GLY A CA 1
ATOM 1579 C C . GLY A 1 206 ? 24.826 1.822 -22.637 1.00 76.94 206 GLY A C 1
ATOM 1580 O O . GLY A 1 206 ? 25.783 1.169 -22.219 1.00 76.94 206 GLY A O 1
ATOM 1581 N N . THR A 1 207 ? 24.918 2.546 -23.750 1.00 72.62 207 THR A N 1
ATOM 1582 C CA . THR A 1 207 ? 26.195 2.841 -24.418 1.00 72.62 207 THR A CA 1
ATOM 1583 C C . THR A 1 207 ? 26.668 4.228 -24.008 1.00 72.62 207 THR A C 1
ATOM 1585 O O . THR A 1 207 ? 25.884 5.175 -24.038 1.00 72.62 207 THR A O 1
ATOM 1588 N N . ASN A 1 208 ? 27.943 4.371 -23.645 1.00 71.12 208 ASN A N 1
ATOM 1589 C CA . ASN A 1 208 ? 28.527 5.698 -23.441 1.00 71.12 208 ASN A CA 1
ATOM 1590 C C . ASN A 1 208 ? 28.686 6.431 -24.777 1.00 71.12 208 ASN A C 1
ATOM 1592 O O . ASN A 1 208 ? 28.787 5.793 -25.826 1.00 71.12 208 ASN A O 1
ATOM 1596 N N . ASN A 1 209 ? 28.831 7.761 -24.724 1.00 68.81 209 ASN A N 1
ATOM 1597 C CA . ASN A 1 209 ? 29.139 8.597 -25.896 1.00 68.81 209 ASN A CA 1
ATOM 1598 C C . ASN A 1 209 ? 30.411 8.152 -26.649 1.00 68.81 209 ASN A C 1
ATOM 1600 O O . ASN A 1 209 ? 30.579 8.483 -27.815 1.00 68.81 209 ASN A O 1
ATOM 1604 N N . SER A 1 210 ? 31.283 7.366 -26.012 1.00 65.75 210 SER A N 1
ATOM 1605 C CA . SER A 1 210 ? 32.514 6.813 -26.590 1.00 65.75 210 SER A CA 1
ATOM 1606 C C . SER A 1 210 ? 32.326 5.464 -27.311 1.00 65.75 210 SER A C 1
ATOM 1608 O O . SER A 1 210 ? 33.309 4.783 -27.587 1.00 65.75 210 SER A O 1
ATOM 1610 N N . GLY A 1 211 ? 31.088 5.011 -27.548 1.00 59.91 211 GLY A N 1
ATOM 1611 C CA . GLY A 1 211 ? 30.786 3.754 -28.257 1.00 59.91 211 GLY A CA 1
ATOM 1612 C C . GLY A 1 211 ? 31.069 2.467 -27.467 1.00 59.91 211 GLY A C 1
ATOM 1613 O O . GLY A 1 211 ? 30.704 1.377 -27.904 1.00 59.91 211 GLY A O 1
ATOM 1614 N N . GLN A 1 212 ? 31.668 2.567 -26.278 1.00 60.75 212 GLN A N 1
ATOM 1615 C CA . GLN A 1 212 ? 31.829 1.434 -25.370 1.00 60.75 212 GLN A CA 1
ATOM 1616 C C . GLN A 1 212 ? 30.494 1.114 -24.681 1.00 60.75 212 GLN A C 1
ATOM 1618 O O . GLN A 1 212 ? 29.854 1.990 -24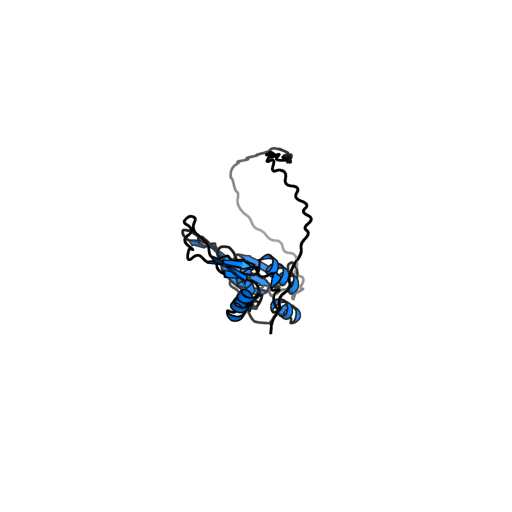.087 1.00 60.75 212 GLN A O 1
ATOM 1623 N N . LYS A 1 213 ? 30.071 -0.158 -24.756 1.00 56.16 213 LYS A N 1
ATOM 1624 C CA . LYS A 1 213 ? 28.941 -0.686 -23.977 1.00 56.16 213 LYS A CA 1
ATOM 1625 C C . LYS A 1 213 ? 29.289 -0.547 -22.499 1.00 56.16 213 LYS A C 1
ATOM 1627 O O . LYS A 1 213 ? 30.245 -1.166 -22.034 1.00 56.16 213 LYS A O 1
ATOM 1632 N N . ASN A 1 214 ? 28.549 0.284 -21.779 1.00 55.84 214 ASN A N 1
ATOM 1633 C CA . ASN A 1 214 ? 28.793 0.489 -20.365 1.00 55.84 214 ASN A CA 1
ATOM 1634 C C . ASN A 1 214 ? 28.037 -0.574 -19.553 1.00 55.84 214 ASN A C 1
ATOM 1636 O O . ASN A 1 214 ? 27.010 -1.092 -19.989 1.00 55.84 214 ASN A O 1
ATOM 1640 N N . LYS A 1 215 ? 28.535 -0.914 -18.358 1.00 59.62 215 LYS A N 1
ATOM 1641 C CA . LYS A 1 215 ? 27.942 -1.958 -17.494 1.00 59.62 215 LYS A CA 1
ATOM 1642 C C . LYS A 1 215 ? 26.581 -1.573 -16.882 1.00 59.62 215 LYS A C 1
ATOM 1644 O O . LYS A 1 215 ? 26.001 -2.388 -16.168 1.00 59.62 215 LYS A O 1
ATOM 1649 N N . SER A 1 216 ? 26.069 -0.360 -17.112 1.00 63.56 216 SER A N 1
ATOM 1650 C CA . SER A 1 216 ? 24.758 0.047 -16.599 1.00 63.56 216 SER A CA 1
ATOM 1651 C C . SER A 1 216 ? 23.646 -0.540 -17.467 1.00 63.56 216 SER A C 1
ATOM 1653 O O . SER A 1 216 ? 23.387 -0.116 -18.595 1.00 63.56 216 SER A O 1
ATOM 1655 N N . SER A 1 217 ? 22.984 -1.551 -16.918 1.00 81.62 217 SER A N 1
ATOM 1656 C CA . SER A 1 217 ? 21.728 -2.053 -17.457 1.00 81.62 217 SER A CA 1
ATOM 1657 C C . SER A 1 217 ? 20.562 -1.346 -16.769 1.00 81.62 217 SER A C 1
ATOM 1659 O O . SER A 1 217 ? 20.604 -1.086 -15.569 1.00 81.62 217 SER A O 1
ATOM 1661 N N . SER A 1 218 ? 19.542 -1.006 -17.546 1.00 87.31 218 SER A N 1
ATOM 1662 C CA . SER A 1 218 ? 18.295 -0.410 -17.078 1.00 87.31 218 SER A CA 1
ATOM 1663 C C . SER A 1 218 ? 17.138 -1.316 -17.463 1.00 87.31 218 SER A C 1
ATOM 1665 O O . SER A 1 218 ? 17.139 -1.906 -18.544 1.00 87.31 218 SER A O 1
ATOM 1667 N N . TRP A 1 219 ? 16.154 -1.438 -16.585 1.00 91.62 219 TRP A N 1
ATOM 1668 C CA . TRP A 1 219 ? 14.950 -2.208 -16.861 1.00 91.62 219 TRP A CA 1
ATOM 1669 C C . TRP A 1 219 ? 13.845 -1.315 -17.414 1.00 91.62 219 TRP A C 1
ATOM 1671 O O . TRP A 1 219 ? 13.645 -0.196 -16.940 1.00 91.62 219 TRP A O 1
ATOM 1681 N N . LYS A 1 220 ? 13.118 -1.824 -18.411 1.00 89.31 220 LYS A N 1
ATOM 1682 C CA . LYS A 1 220 ? 11.919 -1.189 -18.964 1.00 89.31 220 LYS A CA 1
ATOM 1683 C C . LYS A 1 220 ? 10.788 -2.208 -19.061 1.00 89.31 220 LYS A C 1
ATOM 1685 O O . LYS A 1 220 ? 11.023 -3.337 -19.496 1.00 89.31 220 LYS A O 1
ATOM 1690 N N . LYS A 1 221 ? 9.580 -1.807 -18.658 1.00 91.19 221 LYS A N 1
ATOM 1691 C CA . LYS A 1 221 ? 8.348 -2.550 -18.959 1.00 91.19 221 LYS A CA 1
ATOM 1692 C C . LYS A 1 221 ? 8.097 -2.447 -20.468 1.00 91.19 221 LYS A C 1
ATOM 1694 O O . LYS A 1 221 ? 8.325 -1.373 -21.028 1.00 91.19 221 LYS A O 1
ATOM 1699 N N . GLN A 1 222 ? 7.760 -3.572 -21.096 1.00 85.50 222 GLN A N 1
ATOM 1700 C CA . GLN A 1 222 ? 7.407 -3.642 -22.517 1.00 85.50 222 GLN A CA 1
ATOM 1701 C C . GLN A 1 222 ? 6.106 -2.898 -22.810 1.00 85.50 222 GLN A C 1
ATOM 1703 O O . GLN A 1 222 ? 5.241 -2.848 -21.905 1.00 85.50 222 GLN A O 1
#

Sequence (222 aa):
MFSRFAPLLRTSTSTTTTTARTLLCSSRLSLVQAVVPAVLERSQRTFASIPPTSTSTSTSIAADESSSFVSSIASEEPISTSFVGASVEPFPAEVAQVLMAEINEDDVEIKPDGLLYLPEIKYRRILNKAFGPGGWAMVPRGPHTVSQKSLSREYALFCLGRFTAIARVKSNALMRCCKDLGIASELWDPVFVRDFKSRKCTQVWGTNNSGQKNKSSSWKKQ